Protein AF-0000000079325495 (afdb_homodimer)

Radius of gyration: 22.38 Å; Cα contacts (8 Å, |Δi|>4): 284; chains: 2; bounding box: 52×70×38 Å

InterPro domains:
  IPR000835 MarR-type HTH domain [PF12802] (30-91)
  IPR000835 MarR-type HTH domain [PR00598] (52-68)
  IPR000835 MarR-type HTH domain [PR00598] (69-84)
  IPR000835 MarR-type HTH domain [PR00598] (88-104)
  IPR000835 MarR-type HTH domain [PR00598] (118-138)
  IPR000835 MarR-type HTH domain [PS50995] (5-140)
  IPR000835 MarR-type HTH domain [SM00347] (25-128)
  IPR036388 Winged helix-like DNA-binding domain superfamily [G3DSA:1.10.10.10] (2-140)
  IPR036390 Winged helix DNA-binding domain superfamily [SSF46785] (8-139)

Solvent-accessible surface area (backbone atoms only — not comparable to full-atom values): 16060 Å² total; per-residue (Å²): 129,87,78,70,76,82,50,64,62,57,52,41,39,52,36,32,49,52,52,49,49,53,50,42,59,61,38,44,77,72,76,42,52,64,67,53,49,50,48,43,47,49,46,65,71,40,50,81,77,40,88,40,40,71,68,56,48,32,65,74,67,68,40,57,65,76,56,48,51,54,52,48,52,52,34,37,74,71,45,30,33,47,75,39,78,38,91,93,38,80,87,44,44,35,52,44,70,31,74,59,22,47,53,51,37,50,53,48,50,51,51,51,51,51,52,33,47,56,57,52,70,75,42,54,74,68,54,46,52,51,48,52,52,53,50,51,52,53,39,54,60,67,76,104,129,89,77,68,76,80,48,64,63,56,53,41,39,52,36,32,50,52,52,50,50,52,49,43,59,61,38,44,76,73,76,43,53,65,68,54,48,50,50,42,47,49,46,64,70,40,48,83,77,40,88,38,42,71,67,57,47,32,66,76,66,68,38,56,63,74,55,48,53,54,51,48,51,52,35,36,75,72,45,30,34,46,75,38,79,39,90,91,38,80,87,43,44,36,52,43,70,32,76,60,23,47,52,51,36,49,53,48,51,49,52,52,49,51,50,33,48,55,59,52,70,74,42,54,74,67,54,46,53,52,49,53,52,53,51,51,51,51,38,54,61,68,76,103

Structure (mmCIF, N/CA/C/O backbone):
data_AF-0000000079325495-model_v1
#
loop_
_entity.id
_entity.type
_entity.pdbx_description
1 polymer 'MarR family transcriptional regulator'
#
loop_
_atom_site.group_PDB
_atom_site.id
_atom_site.type_symbol
_atom_site.label_atom_id
_atom_site.label_alt_id
_atom_site.label_comp_id
_atom_site.label_asym_id
_atom_site.label_entity_id
_atom_site.label_seq_id
_atom_site.pdbx_PDB_ins_code
_atom_site.Cartn_x
_atom_site.Cartn_y
_atom_site.Cartn_z
_atom_site.occupancy
_atom_site.B_iso_or_equiv
_atom_site.auth_seq_id
_atom_site.auth_comp_id
_atom_site.auth_asym_id
_atom_site.auth_atom_id
_atom_site.pdbx_PDB_model_num
ATOM 1 N N . MET A 1 1 ? 19.188 27.703 0.538 1 26.47 1 MET A N 1
ATOM 2 C CA . MET A 1 1 ? 19.172 26.25 0.357 1 26.47 1 MET A CA 1
ATOM 3 C C . MET A 1 1 ? 17.766 25.688 0.512 1 26.47 1 MET A C 1
ATOM 5 O O . MET A 1 1 ? 17.141 25.859 1.554 1 26.47 1 MET A O 1
ATOM 9 N N . ASN A 1 2 ? 16.672 25.828 -0.199 1 36.22 2 ASN A N 1
ATOM 10 C CA . ASN A 1 2 ? 15.234 25.609 -0.259 1 36.22 2 ASN A CA 1
ATOM 11 C C . ASN A 1 2 ? 14.844 24.297 0.413 1 36.22 2 ASN A C 1
ATOM 13 O O . ASN A 1 2 ? 15.211 23.219 -0.063 1 36.22 2 ASN A O 1
ATOM 17 N N . ASP A 1 3 ? 15.031 24.031 1.7 1 42.34 3 ASP A N 1
ATOM 18 C CA . ASP A 1 3 ? 15.242 23.078 2.781 1 42.34 3 ASP A CA 1
ATOM 19 C C . ASP A 1 3 ? 14.32 21.875 2.637 1 42.34 3 ASP A C 1
ATOM 21 O O . ASP A 1 3 ? 13.234 21.828 3.229 1 42.34 3 ASP A O 1
ATOM 25 N N . LYS A 1 4 ? 14.047 21.438 1.432 1 54.56 4 LYS A N 1
ATOM 26 C CA . LYS A 1 4 ? 13.094 20.406 1.049 1 54.56 4 LYS A CA 1
ATOM 27 C C . LYS A 1 4 ? 13.289 19.141 1.885 1 54.56 4 LYS A C 1
ATOM 29 O O . LYS A 1 4 ? 14.359 18.531 1.85 1 54.56 4 LYS A O 1
ATOM 34 N N . GLU A 1 5 ? 12.703 19.094 3.086 1 76.5 5 GLU A N 1
ATOM 35 C CA . GLU A 1 5 ? 12.703 18 4.062 1 76.5 5 GLU A CA 1
ATOM 36 C C . GLU A 1 5 ? 12.609 16.641 3.373 1 76.5 5 GLU A C 1
ATOM 38 O O . GLU A 1 5 ? 11.766 16.438 2.494 1 76.5 5 GLU A O 1
ATOM 43 N N . ILE A 1 6 ? 13.852 16.031 3.383 1 78.19 6 ILE A N 1
ATOM 44 C CA . ILE A 1 6 ? 13.914 14.695 2.811 1 78.19 6 ILE A CA 1
ATOM 45 C C . ILE A 1 6 ? 12.977 13.766 3.582 1 78.19 6 ILE A C 1
ATOM 47 O O . ILE A 1 6 ? 13.055 13.672 4.809 1 78.19 6 ILE A O 1
ATOM 51 N N . HIS A 1 7 ? 12.023 13.211 2.812 1 92.75 7 HIS A N 1
ATOM 52 C CA . HIS A 1 7 ? 11.133 12.211 3.387 1 92.75 7 HIS A CA 1
ATOM 53 C C . HIS A 1 7 ? 11.32 10.859 2.717 1 92.75 7 HIS A C 1
ATOM 55 O O . HIS A 1 7 ? 10.672 10.562 1.709 1 92.75 7 HIS A O 1
ATOM 61 N N . ILE A 1 8 ? 12.234 10.008 3.361 1 94.19 8 ILE A N 1
ATOM 62 C CA . ILE A 1 8 ? 12.578 8.695 2.824 1 94.19 8 ILE A CA 1
ATOM 63 C C . ILE A 1 8 ? 11.336 7.809 2.803 1 94.19 8 ILE A C 1
ATOM 65 O O . ILE A 1 8 ? 11.055 7.148 1.799 1 94.19 8 ILE A O 1
ATOM 69 N N . GLY A 1 9 ? 10.648 7.844 3.93 1 95.44 9 GLY A N 1
ATOM 70 C CA . GLY A 1 9 ? 9.438 7.039 4.035 1 95.44 9 GLY A CA 1
ATOM 71 C C . GLY A 1 9 ? 8.398 7.379 2.982 1 95.44 9 GLY A C 1
ATOM 72 O O . GLY A 1 9 ? 7.809 6.484 2.375 1 95.44 9 GLY A O 1
ATOM 73 N N . LYS A 1 10 ? 8.289 8.617 2.736 1 93.25 10 LYS A N 1
ATOM 74 C CA . LYS A 1 10 ? 7.348 9.078 1.723 1 93.25 10 LYS A CA 1
ATOM 75 C C . LYS A 1 10 ? 7.754 8.602 0.332 1 93.25 10 LYS A C 1
ATOM 77 O O . LYS A 1 10 ? 6.918 8.125 -0.438 1 93.25 10 LYS A O 1
ATOM 82 N N . LYS A 1 11 ? 8.992 8.703 -0.005 1 95 11 LYS A N 1
ATOM 83 C CA . LYS A 1 11 ? 9.484 8.305 -1.318 1 95 11 LYS A CA 1
ATOM 84 C C . LYS A 1 11 ? 9.328 6.797 -1.524 1 95 11 LYS A C 1
ATOM 86 O O . LYS A 1 11 ? 8.984 6.348 -2.619 1 95 11 LYS A O 1
ATOM 91 N N . ILE A 1 12 ? 9.539 6.059 -0.484 1 96.56 12 ILE A N 1
ATOM 92 C CA . ILE A 1 12 ? 9.383 4.609 -0.533 1 96.56 12 ILE A CA 1
ATOM 93 C C . ILE A 1 12 ? 7.918 4.25 -0.763 1 96.56 12 ILE A C 1
ATOM 95 O O . ILE A 1 12 ? 7.605 3.393 -1.591 1 96.56 12 ILE A O 1
ATOM 99 N N . ILE A 1 13 ? 7.062 4.91 -0.088 1 94.12 13 ILE A N 1
ATOM 100 C CA . ILE A 1 13 ? 5.629 4.676 -0.211 1 94.12 13 ILE A CA 1
ATOM 101 C C . ILE A 1 13 ? 5.172 5 -1.632 1 94.12 13 ILE A C 1
ATOM 103 O O . ILE A 1 13 ? 4.422 4.234 -2.24 1 94.12 13 ILE A O 1
ATOM 107 N N . ILE A 1 14 ? 5.641 6.078 -2.186 1 92.75 14 ILE A N 1
ATOM 108 C CA . ILE A 1 14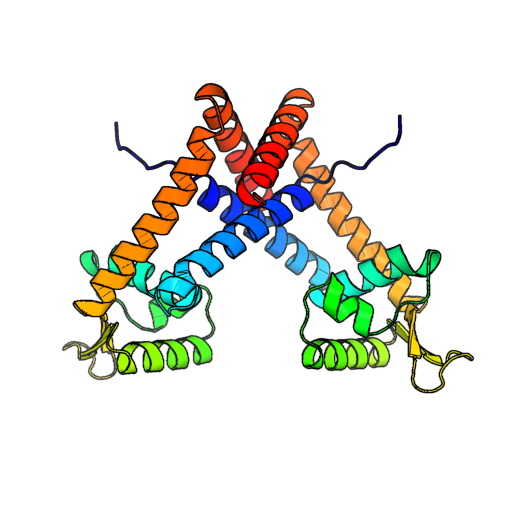 ? 5.266 6.496 -3.533 1 92.75 14 ILE A CA 1
ATOM 109 C C . ILE A 1 14 ? 5.746 5.457 -4.543 1 92.75 14 ILE A C 1
ATOM 111 O O . ILE A 1 14 ? 4.988 5.039 -5.422 1 92.75 14 ILE A O 1
ATOM 115 N N . LEU A 1 15 ? 6.988 5.023 -4.402 1 96.19 15 LEU A N 1
ATOM 116 C CA . LEU A 1 15 ? 7.531 4.016 -5.305 1 96.19 15 LEU A CA 1
ATOM 117 C C . LEU A 1 15 ? 6.746 2.711 -5.199 1 96.19 15 LEU A C 1
ATOM 119 O O . LEU A 1 15 ? 6.422 2.092 -6.211 1 96.19 15 LEU A O 1
ATOM 123 N N . SER A 1 16 ? 6.453 2.307 -4 1 95.88 16 SER A N 1
ATOM 124 C CA . SER A 1 16 ? 5.672 1.096 -3.781 1 95.88 16 SER A CA 1
ATOM 125 C C . SER A 1 16 ? 4.305 1.188 -4.457 1 95.88 16 SER A C 1
ATOM 127 O O . SER A 1 16 ? 3.852 0.228 -5.082 1 95.88 16 SER A O 1
ATOM 129 N N . LYS A 1 17 ? 3.686 2.311 -4.391 1 92.75 17 LYS A N 1
ATOM 130 C CA . LYS A 1 17 ? 2.393 2.531 -5.035 1 92.75 17 LYS A CA 1
ATOM 131 C C . LYS A 1 17 ? 2.508 2.424 -6.551 1 92.75 17 LYS A C 1
ATOM 133 O O . LYS A 1 17 ? 1.633 1.852 -7.207 1 92.75 17 LYS A O 1
ATOM 138 N N . ARG A 1 18 ? 3.523 3.002 -7.07 1 94.19 18 ARG A N 1
ATOM 139 C CA . ARG A 1 18 ? 3.74 2.934 -8.508 1 94.19 18 ARG A CA 1
ATOM 140 C C . ARG A 1 18 ? 3.943 1.493 -8.969 1 94.19 18 ARG A C 1
ATOM 142 O O . ARG A 1 18 ? 3.426 1.087 -10.008 1 94.19 18 ARG A O 1
ATOM 149 N N . ILE A 1 19 ? 4.672 0.761 -8.211 1 94.88 19 ILE A N 1
ATOM 150 C CA . ILE A 1 19 ? 4.895 -0.65 -8.508 1 94.88 19 ILE A CA 1
ATOM 151 C C . ILE A 1 19 ? 3.561 -1.396 -8.492 1 94.88 19 ILE A C 1
ATOM 153 O O . ILE A 1 19 ? 3.242 -2.129 -9.43 1 94.88 19 ILE A O 1
ATOM 157 N N . HIS A 1 20 ? 2.764 -1.184 -7.512 1 91.88 20 HIS A N 1
ATOM 158 C CA . HIS A 1 20 ? 1.464 -1.833 -7.387 1 91.88 20 HIS A CA 1
ATOM 159 C C . HIS A 1 20 ? 0.559 -1.48 -8.562 1 91.88 20 HIS A C 1
ATOM 161 O O . HIS A 1 20 ? -0.101 -2.355 -9.133 1 91.88 20 HIS A O 1
ATOM 167 N N . ARG A 1 21 ? 0.539 -0.247 -8.867 1 90.81 21 ARG A N 1
ATOM 168 C CA . ARG A 1 21 ? -0.313 0.209 -9.961 1 90.81 21 ARG A CA 1
ATOM 169 C C . ARG A 1 21 ? 0.082 -0.455 -11.273 1 90.81 21 ARG A C 1
ATOM 171 O O . ARG A 1 21 ? -0.781 -0.864 -12.055 1 90.81 21 ARG A O 1
ATOM 178 N N . LYS A 1 22 ? 1.344 -0.491 -11.484 1 92.5 22 LYS A N 1
ATOM 179 C CA . LYS A 1 22 ? 1.832 -1.135 -12.695 1 92.5 22 LYS A CA 1
ATOM 180 C C . LYS A 1 22 ? 1.446 -2.611 -12.727 1 92.5 22 LYS A C 1
ATOM 182 O O . LYS A 1 22 ? 0.992 -3.115 -13.758 1 92.5 22 LYS A O 1
ATOM 187 N N . LEU A 1 23 ? 1.555 -3.271 -11.648 1 92.31 23 LEU A N 1
ATOM 188 C CA . LEU A 1 23 ? 1.207 -4.688 -11.57 1 92.31 23 LEU A CA 1
ATOM 189 C C . LEU A 1 23 ? -0.294 -4.887 -11.75 1 92.31 23 LEU A C 1
ATOM 191 O O . LEU A 1 23 ? -0.724 -5.816 -12.438 1 92.31 23 LEU A O 1
ATOM 195 N N . ASP A 1 24 ? -1.068 -4.047 -11.156 1 90.25 24 ASP A N 1
ATOM 196 C CA . ASP A 1 24 ? -2.52 -4.129 -11.289 1 90.25 24 ASP A CA 1
ATOM 197 C C . ASP A 1 24 ? -2.953 -3.928 -12.734 1 90.25 24 ASP A C 1
ATOM 199 O O . ASP A 1 24 ? -3.803 -4.664 -13.242 1 90.25 24 ASP A O 1
ATOM 203 N N . LYS A 1 25 ? -2.359 -2.922 -13.281 1 90 25 LYS A N 1
ATOM 204 C CA . LYS A 1 25 ? -2.668 -2.646 -14.68 1 90 25 LYS A CA 1
ATOM 205 C C . LYS A 1 25 ? -2.326 -3.844 -15.562 1 90 25 LYS A C 1
ATOM 207 O O . LYS A 1 25 ? -3.137 -4.262 -16.391 1 90 25 LYS A O 1
ATOM 212 N N . ASP A 1 26 ? -1.196 -4.414 -15.32 1 89.81 26 ASP A N 1
ATOM 213 C CA . ASP A 1 26 ? -0.736 -5.52 -16.156 1 89.81 26 ASP A CA 1
ATOM 214 C C . ASP A 1 26 ? -1.536 -6.789 -15.875 1 89.81 26 ASP A C 1
ATOM 216 O O . ASP A 1 26 ? -1.823 -7.562 -16.797 1 89.81 26 ASP A O 1
ATOM 220 N N . THR A 1 27 ? -1.906 -7.02 -14.648 1 90.75 27 THR A N 1
ATOM 221 C CA . THR A 1 27 ? -2.645 -8.219 -14.266 1 90.75 27 THR A CA 1
ATOM 222 C C . THR A 1 27 ? -4.082 -8.156 -14.773 1 90.75 27 THR A C 1
ATOM 224 O O . THR A 1 27 ? -4.68 -9.188 -15.086 1 90.75 27 THR A O 1
ATOM 227 N N . SER A 1 28 ? -4.59 -6.938 -14.883 1 90.12 28 SER A N 1
ATOM 228 C CA . SER A 1 28 ? -5.961 -6.75 -15.352 1 90.12 28 SER A CA 1
ATOM 229 C C . SER A 1 28 ? -6.156 -7.32 -16.75 1 90.12 28 SER A C 1
ATOM 231 O O . SER A 1 28 ? -7.266 -7.707 -17.125 1 90.12 28 SER A O 1
ATOM 233 N N . LYS A 1 29 ? -5.121 -7.43 -17.438 1 89.94 29 LYS A N 1
ATOM 234 C CA . LYS A 1 29 ? -5.172 -7.984 -18.781 1 89.94 29 LYS A CA 1
ATOM 235 C C . LYS A 1 29 ? -5.613 -9.445 -18.766 1 89.94 29 LYS A C 1
ATOM 237 O O . LYS A 1 29 ? -6.105 -9.961 -19.766 1 89.94 29 LYS A O 1
ATOM 242 N N . TYR A 1 30 ? -5.508 -10.062 -17.625 1 90.25 30 TYR A N 1
ATOM 243 C CA . TYR A 1 30 ? -5.848 -11.477 -17.516 1 90.25 30 TYR A CA 1
ATOM 244 C C . TYR A 1 30 ? -7.184 -11.664 -16.812 1 90.25 30 TYR A C 1
ATOM 246 O O . TYR A 1 30 ? -7.562 -12.789 -16.469 1 90.25 30 TYR A O 1
ATOM 254 N N . GLY A 1 31 ? -7.789 -10.57 -16.453 1 89.62 31 GLY A N 1
ATOM 255 C CA . GLY A 1 31 ? -9.133 -10.617 -15.891 1 89.62 31 GLY A CA 1
ATOM 256 C C . GLY A 1 31 ? -9.148 -10.906 -14.406 1 89.62 31 GLY A C 1
ATOM 257 O O . GLY A 1 31 ? -10.156 -11.398 -13.875 1 89.62 31 GLY A O 1
ATOM 258 N N . ILE A 1 32 ? -7.973 -10.797 -13.75 1 91.88 32 ILE A N 1
ATOM 259 C CA . ILE A 1 32 ? -7.973 -11.07 -12.32 1 91.88 32 ILE A CA 1
ATOM 260 C C . ILE A 1 32 ? -7.516 -9.836 -11.547 1 91.88 32 ILE A C 1
ATOM 262 O O . ILE A 1 32 ? -6.797 -8.992 -12.086 1 91.88 32 ILE A O 1
ATOM 266 N N . THR A 1 33 ? -7.953 -9.742 -10.336 1 88.62 33 THR A N 1
ATOM 267 C CA . THR A 1 33 ? -7.555 -8.656 -9.445 1 88.62 33 THR A CA 1
ATOM 268 C C . THR A 1 33 ? -6.238 -8.977 -8.75 1 88.62 33 THR A C 1
ATOM 270 O O . THR A 1 33 ? -5.762 -10.117 -8.805 1 88.62 33 THR A O 1
ATOM 273 N N . GLY A 1 34 ? -5.75 -7.98 -8.094 1 88.56 34 GLY A N 1
ATOM 274 C CA . GLY A 1 34 ? -4.531 -8.18 -7.324 1 88.56 34 GLY A CA 1
ATOM 275 C C . GLY A 1 34 ? -4.672 -9.242 -6.25 1 88.56 34 GLY A C 1
ATOM 276 O O . GLY A 1 34 ? -3.773 -10.062 -6.066 1 88.56 34 GLY A O 1
ATOM 277 N N . VAL A 1 35 ? -5.797 -9.195 -5.621 1 88.94 35 VAL A N 1
ATOM 278 C CA . VAL A 1 35 ? -6.039 -10.148 -4.547 1 88.94 35 VAL A CA 1
ATOM 279 C C . VAL A 1 35 ? -6.105 -11.562 -5.117 1 88.94 35 VAL A C 1
ATOM 281 O O . VAL A 1 35 ? -5.539 -12.5 -4.547 1 88.94 35 VAL A O 1
ATOM 284 N N . GLN A 1 36 ? -6.734 -11.68 -6.195 1 93.44 36 GLN A N 1
ATOM 285 C CA . GLN A 1 36 ? -6.816 -12.984 -6.844 1 93.44 36 GLN A CA 1
ATOM 286 C C . GLN A 1 36 ? -5.438 -13.477 -7.266 1 93.44 36 GLN A C 1
ATOM 288 O O . GLN A 1 36 ? -5.125 -14.664 -7.129 1 93.44 36 GLN A O 1
ATOM 293 N N . GLY A 1 37 ? -4.688 -12.562 -7.785 1 93 37 GLY A N 1
ATOM 294 C CA . GLY A 1 37 ? -3.322 -12.906 -8.141 1 93 37 GLY A CA 1
ATOM 295 C C . GLY A 1 37 ? -2.508 -13.406 -6.957 1 93 37 GLY A C 1
ATOM 296 O O . GLY A 1 37 ? -1.778 -14.391 -7.07 1 93 37 GLY A O 1
ATOM 297 N N . ARG A 1 38 ? -2.623 -12.781 -5.91 1 90.81 38 ARG A N 1
ATOM 298 C CA . ARG A 1 38 ? -1.92 -13.18 -4.695 1 90.81 38 ARG A CA 1
ATOM 299 C C . ARG A 1 38 ? -2.369 -14.555 -4.23 1 90.81 38 ARG A C 1
ATOM 301 O O . ARG A 1 38 ? -1.55 -15.367 -3.789 1 90.81 38 ARG A O 1
ATOM 308 N N . ILE A 1 39 ? -3.613 -14.742 -4.301 1 94.19 39 ILE A N 1
ATOM 309 C CA . ILE A 1 39 ? -4.168 -16.031 -3.896 1 94.19 39 ILE A CA 1
ATOM 310 C C . ILE A 1 39 ? -3.604 -17.141 -4.781 1 94.19 39 ILE A C 1
ATOM 312 O O . ILE A 1 39 ? -3.145 -18.172 -4.281 1 94.19 39 ILE A O 1
ATOM 316 N N . LEU A 1 40 ? -3.621 -16.922 -6.055 1 95.94 40 LEU A N 1
ATOM 317 C CA . LEU A 1 40 ? -3.084 -17.906 -6.988 1 95.94 40 LEU A CA 1
ATOM 318 C C . LEU A 1 40 ? -1.62 -18.203 -6.684 1 95.94 40 LEU A C 1
ATOM 320 O O . LEU A 1 40 ? -1.208 -19.359 -6.676 1 95.94 40 LEU A O 1
ATOM 324 N N . GLY A 1 41 ? -0.924 -17.156 -6.449 1 94.69 41 GLY A N 1
ATOM 325 C CA . GLY A 1 41 ? 0.479 -17.328 -6.102 1 94.69 41 GLY A CA 1
ATOM 326 C C . GLY A 1 41 ? 0.691 -18.094 -4.816 1 94.69 41 GLY A C 1
ATOM 327 O O . GLY A 1 41 ? 1.569 -18.953 -4.742 1 94.69 41 GLY A O 1
ATOM 328 N N . PHE A 1 42 ? -0.058 -17.75 -3.865 1 94.5 42 PHE A N 1
ATOM 329 C CA . PHE A 1 42 ? 0.034 -18.406 -2.566 1 94.5 42 PHE A CA 1
ATOM 330 C C . PHE A 1 42 ? -0.229 -19.906 -2.693 1 94.5 42 PHE A C 1
ATOM 332 O O . PHE A 1 42 ? 0.525 -20.719 -2.16 1 94.5 42 PHE A O 1
ATOM 339 N N . ILE A 1 43 ? -1.299 -20.25 -3.375 1 96.31 43 ILE A N 1
ATOM 340 C CA . ILE A 1 43 ? -1.656 -21.656 -3.553 1 96.31 43 ILE A CA 1
ATOM 341 C C . ILE A 1 43 ? -0.534 -22.375 -4.289 1 96.31 43 ILE A C 1
ATOM 343 O O . ILE A 1 43 ? -0.086 -23.438 -3.854 1 96.31 43 ILE A O 1
ATOM 347 N N . LYS A 1 44 ? -0.101 -21.797 -5.355 1 95.44 44 LYS A N 1
ATOM 348 C CA . LYS A 1 44 ? 0.935 -22.422 -6.172 1 95.44 44 LYS A CA 1
ATOM 349 C C . LYS A 1 44 ? 2.197 -22.672 -5.355 1 95.44 44 LYS A C 1
ATOM 351 O O . LYS A 1 44 ? 2.779 -23.766 -5.426 1 95.44 44 LYS A O 1
ATOM 356 N N . HIS A 1 45 ? 2.576 -21.766 -4.586 1 92.06 45 HIS A N 1
ATOM 357 C CA . HIS A 1 45 ? 3.832 -21.844 -3.846 1 92.06 45 HIS A CA 1
ATOM 358 C C . HIS A 1 45 ? 3.74 -22.844 -2.705 1 92.06 45 HIS A C 1
ATOM 360 O O . HIS A 1 45 ? 4.723 -23.516 -2.379 1 92.06 45 HIS A O 1
ATOM 366 N N . ASN A 1 46 ? 2.574 -22.969 -2.135 1 92.94 46 ASN A N 1
ATOM 367 C CA . ASN A 1 46 ? 2.471 -23.75 -0.904 1 92.94 46 ASN A CA 1
ATOM 368 C C . ASN A 1 46 ? 1.85 -25.125 -1.158 1 92.94 46 ASN A C 1
ATOM 370 O O . ASN A 1 46 ? 2.002 -26.031 -0.346 1 92.94 46 ASN A O 1
ATOM 374 N N . SER A 1 47 ? 1.174 -25.297 -2.209 1 91 47 SER A N 1
ATOM 375 C CA . SER A 1 47 ? 0.419 -26.516 -2.461 1 91 47 SER A CA 1
ATOM 376 C C . SER A 1 47 ? 1.349 -27.719 -2.623 1 91 47 SER A C 1
ATOM 378 O O . SER A 1 47 ? 0.922 -28.859 -2.473 1 91 47 SER A O 1
ATOM 380 N N . GLU A 1 48 ? 2.529 -27.438 -3.016 1 89.19 48 GLU A N 1
ATOM 381 C CA . GLU A 1 48 ? 3.486 -28.516 -3.156 1 89.19 48 GLU A CA 1
ATOM 382 C C . GLU A 1 48 ? 3.938 -29.047 -1.794 1 89.19 48 GLU A C 1
ATOM 384 O O . GLU A 1 48 ? 4.367 -30.188 -1.673 1 89.19 48 GLU A O 1
ATOM 389 N N . LYS A 1 49 ? 3.754 -28.25 -0.82 1 92.25 49 LYS A N 1
ATOM 390 C CA . LYS A 1 49 ? 4.289 -28.578 0.496 1 92.25 49 LYS A CA 1
ATOM 391 C C . LYS A 1 49 ? 3.186 -29.062 1.431 1 92.25 49 LYS A C 1
ATOM 393 O O . LYS A 1 49 ? 3.447 -29.828 2.365 1 92.25 49 LYS A O 1
ATOM 398 N N . ARG A 1 50 ? 2.07 -28.609 1.204 1 93 50 ARG A N 1
ATOM 399 C CA . ARG A 1 50 ? 0.967 -28.969 2.094 1 93 50 ARG A CA 1
ATOM 400 C C . ARG A 1 50 ? -0.378 -28.656 1.443 1 93 50 ARG A C 1
ATOM 402 O O . ARG A 1 50 ? -0.438 -27.953 0.435 1 93 50 ARG A O 1
ATOM 409 N N . ASP A 1 51 ? -1.403 -29.203 2.119 1 94.56 51 ASP A N 1
ATOM 410 C CA . ASP A 1 51 ? -2.758 -28.844 1.709 1 94.56 51 ASP A CA 1
ATOM 411 C C . ASP A 1 51 ? -3.1 -27.422 2.137 1 94.56 51 ASP A C 1
ATOM 413 O O . ASP A 1 51 ? -2.773 -27 3.25 1 94.56 51 ASP A O 1
ATOM 417 N N . ILE A 1 52 ? -3.717 -26.641 1.248 1 95.81 52 ILE A N 1
ATOM 418 C CA . ILE A 1 52 ? -4.066 -25.25 1.514 1 95.81 52 ILE A CA 1
ATOM 419 C C . IL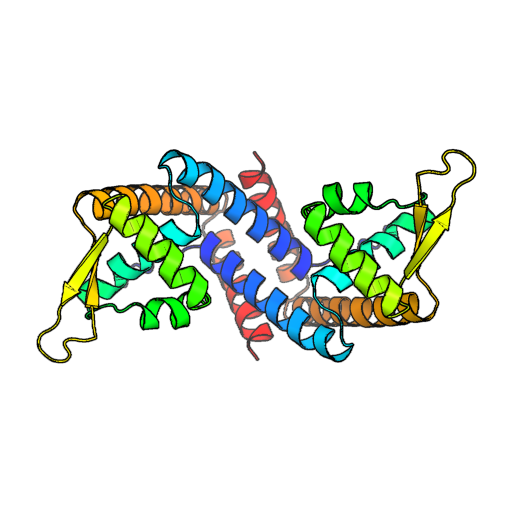E A 1 52 ? -5.566 -25.141 1.774 1 95.81 52 ILE A C 1
ATOM 421 O O . ILE A 1 52 ? -6.379 -25.656 1.005 1 95.81 52 ILE A O 1
ATOM 425 N N . PHE A 1 53 ? -5.871 -24.453 2.875 1 94.88 53 PHE A N 1
ATOM 426 C CA . PHE A 1 53 ? -7.258 -24.219 3.254 1 94.88 53 PHE A CA 1
ATOM 427 C C . PHE A 1 53 ? -7.559 -22.719 3.32 1 94.88 53 PHE A C 1
ATOM 429 O O . PHE A 1 53 ? -6.648 -21.891 3.23 1 94.88 53 PHE A O 1
ATOM 436 N N . GLN A 1 54 ? -8.844 -22.406 3.344 1 93.19 54 GLN A N 1
ATOM 437 C CA . GLN A 1 54 ? -9.266 -21.016 3.355 1 93.19 54 GLN A CA 1
ATOM 438 C C . GLN A 1 54 ? -8.609 -20.25 4.504 1 93.19 54 GLN A C 1
ATOM 440 O O . GLN A 1 54 ? -8.188 -19.094 4.336 1 93.19 54 GLN A O 1
ATOM 445 N N . LYS A 1 55 ? -8.438 -20.859 5.648 1 91.81 55 LYS A N 1
ATOM 446 C CA . LYS A 1 55 ? -7.879 -20.234 6.836 1 91.81 55 LYS A CA 1
ATOM 447 C C . LYS A 1 55 ? -6.438 -19.797 6.598 1 91.81 55 LYS A C 1
ATOM 449 O O . LYS A 1 55 ? -6 -18.766 7.117 1 91.81 55 LYS A O 1
ATOM 454 N N . ASP A 1 56 ? -5.719 -20.516 5.793 1 91.81 56 ASP A N 1
ATOM 455 C CA . ASP A 1 56 ? -4.332 -20.203 5.48 1 91.81 56 ASP A CA 1
ATOM 456 C C . ASP A 1 56 ? -4.23 -18.859 4.75 1 91.81 56 ASP A C 1
ATOM 458 O O . ASP A 1 56 ? -3.311 -18.078 4.996 1 91.81 56 ASP A O 1
ATOM 462 N N . MET A 1 57 ? -5.145 -18.562 3.875 1 90.12 57 MET A N 1
ATOM 463 C CA . MET A 1 57 ? -5.164 -17.328 3.092 1 90.12 57 MET A CA 1
ATOM 464 C C . MET A 1 57 ? -5.523 -16.125 3.967 1 90.12 57 MET A C 1
ATOM 466 O O . MET A 1 57 ? -4.945 -15.047 3.818 1 90.12 57 MET A O 1
ATOM 470 N N . GLU A 1 58 ? -6.449 -16.344 4.875 1 88.94 58 GLU A N 1
ATOM 471 C CA . GLU A 1 58 ? -6.84 -15.289 5.805 1 88.94 58 GLU A CA 1
ATOM 472 C C . GLU A 1 58 ? -5.645 -14.805 6.621 1 88.94 58 GLU A C 1
ATOM 474 O O . GLU A 1 58 ? -5.422 -13.602 6.746 1 88.94 58 GLU A O 1
ATOM 479 N N . GLU A 1 59 ? -4.84 -15.703 7.023 1 84.31 59 GLU A N 1
ATOM 480 C CA . GLU A 1 59 ? -3.715 -15.414 7.906 1 84.31 59 GLU A CA 1
ATOM 481 C C . GLU A 1 59 ? -2.533 -14.844 7.129 1 84.31 59 GLU A C 1
ATOM 483 O O . GLU A 1 59 ? -1.972 -13.812 7.512 1 84.31 59 GLU A O 1
ATOM 488 N N . GLU A 1 60 ? -2.254 -15.445 6.02 1 79.62 60 GLU A N 1
ATOM 489 C CA . GLU A 1 60 ? -1 -15.133 5.344 1 79.62 60 GLU A CA 1
ATOM 490 C C . GLU A 1 60 ? -1.152 -13.914 4.43 1 79.62 60 GLU A C 1
ATOM 492 O O . GLU A 1 60 ? -0.191 -13.18 4.203 1 79.62 60 GLU A O 1
ATOM 497 N N . LEU A 1 61 ? -2.391 -13.742 3.883 1 80.56 61 LEU A N 1
ATOM 498 C CA . LEU A 1 61 ? -2.59 -12.625 2.971 1 80.56 61 LEU A CA 1
ATOM 499 C C . LEU A 1 61 ? -3.283 -11.461 3.678 1 80.56 61 LEU A C 1
ATOM 501 O O . LEU A 1 61 ? -3.438 -10.383 3.102 1 80.56 61 LEU A O 1
ATOM 505 N N . ASP A 1 62 ? -3.488 -11.688 4.938 1 79.81 62 ASP A N 1
ATOM 506 C CA . ASP A 1 62 ? -4.113 -10.664 5.77 1 79.81 62 ASP A CA 1
ATOM 507 C C . ASP A 1 62 ? -5.398 -10.148 5.125 1 79.81 62 ASP A C 1
ATOM 509 O O . ASP A 1 62 ? -5.578 -8.938 4.973 1 79.81 62 ASP A O 1
ATOM 513 N N . ILE A 1 63 ? -6.172 -11.047 4.719 1 79.94 63 ILE A N 1
ATOM 514 C CA . ILE A 1 63 ? -7.48 -10.773 4.137 1 79.94 63 ILE A CA 1
ATOM 515 C C . ILE A 1 63 ? -8.578 -11.234 5.094 1 79.94 63 ILE A C 1
ATOM 517 O O . ILE A 1 63 ? -8.477 -12.305 5.695 1 79.94 63 ILE A O 1
ATOM 521 N N . ARG A 1 64 ? -9.609 -10.438 5.312 1 81.19 64 ARG A N 1
ATOM 522 C CA . ARG A 1 64 ? -10.727 -10.781 6.18 1 81.19 64 ARG A CA 1
ATOM 523 C C . ARG A 1 64 ? -11.453 -12.023 5.672 1 81.19 64 ARG A C 1
ATOM 525 O O . ARG A 1 64 ? -11.602 -12.211 4.465 1 81.19 64 ARG A O 1
ATOM 532 N N . ARG A 1 65 ? -11.969 -12.773 6.57 1 82.69 65 ARG A N 1
ATOM 533 C CA . ARG A 1 65 ? -12.625 -14.031 6.246 1 82.69 65 ARG A CA 1
ATOM 534 C C . ARG A 1 65 ? -13.758 -13.812 5.25 1 82.69 65 ARG A C 1
ATOM 536 O O . ARG A 1 65 ? -13.891 -14.562 4.277 1 82.69 65 ARG A O 1
ATOM 543 N N . SER A 1 66 ? -14.562 -12.906 5.586 1 83.06 66 SER A N 1
ATOM 544 C CA . SER A 1 66 ? -15.703 -12.633 4.719 1 83.06 66 SER A CA 1
ATOM 545 C C . SER A 1 66 ? -15.258 -12.297 3.303 1 83.06 66 SER A C 1
ATOM 547 O O . SER A 1 66 ? -15.891 -12.711 2.33 1 83.06 66 SER A O 1
ATOM 549 N N . SER A 1 67 ? -14.164 -11.672 3.119 1 86.56 67 SER A N 1
ATOM 550 C CA . SER A 1 67 ? -13.633 -11.289 1.815 1 86.56 67 SER A CA 1
ATOM 551 C C . SER A 1 67 ? -13.008 -12.484 1.097 1 86.56 67 SER A C 1
ATOM 553 O O . SER A 1 67 ? -13.211 -12.656 -0.108 1 86.56 67 SER A O 1
ATOM 555 N N . VAL A 1 68 ? -12.422 -13.273 1.9 1 91.88 68 VAL A N 1
ATOM 556 C CA . VAL A 1 68 ? -11.766 -14.438 1.308 1 91.88 68 VAL A CA 1
ATOM 557 C C . VAL A 1 68 ? -12.82 -15.391 0.74 1 91.88 68 VAL A C 1
ATOM 559 O O . VAL A 1 68 ? -12.656 -15.922 -0.36 1 91.88 68 VAL A O 1
ATOM 562 N N . THR A 1 69 ? -13.906 -15.562 1.472 1 93.12 69 THR A N 1
ATOM 563 C CA . THR A 1 69 ? -14.969 -16.453 1.029 1 93.12 69 THR A CA 1
ATOM 564 C C . THR A 1 69 ? -15.531 -16 -0.316 1 93.12 69 THR A C 1
ATOM 566 O O . THR A 1 69 ? -15.617 -16.797 -1.255 1 93.12 69 THR A O 1
ATOM 569 N N . SER A 1 70 ? -15.781 -14.766 -0.372 1 94.44 70 SER A N 1
ATOM 570 C CA . SER A 1 70 ? -16.359 -14.227 -1.596 1 94.44 70 SER A CA 1
ATOM 571 C C . SER A 1 70 ? -15.383 -14.312 -2.762 1 94.44 70 SER A C 1
ATOM 573 O O . SER A 1 70 ? -15.766 -14.672 -3.877 1 94.44 70 SER A O 1
ATOM 575 N N . VAL A 1 71 ? -14.203 -14.086 -2.547 1 94.38 71 VAL A N 1
ATOM 576 C CA . VAL A 1 71 ? -13.188 -14.102 -3.598 1 94.38 71 VAL A CA 1
ATOM 577 C C . VAL A 1 71 ? -12.953 -15.531 -4.066 1 94.38 71 VAL A C 1
ATOM 579 O O . VAL A 1 71 ? -12.875 -15.797 -5.27 1 94.38 71 VAL A O 1
ATOM 582 N N . LEU A 1 72 ? -12.945 -16.391 -3.137 1 95.75 72 LEU A N 1
ATOM 583 C CA . LEU A 1 72 ? -12.734 -17.781 -3.488 1 95.75 72 LEU A CA 1
ATOM 584 C C . LEU A 1 72 ? -13.914 -18.344 -4.273 1 95.75 72 LEU A C 1
ATOM 586 O O . LEU A 1 72 ? -13.734 -19.109 -5.219 1 95.75 72 LEU A O 1
ATOM 590 N N . GLN A 1 73 ? -15.102 -17.984 -3.824 1 96.25 73 GLN A N 1
ATOM 591 C CA . GLN A 1 73 ? -16.297 -18.406 -4.547 1 96.25 73 GLN A CA 1
ATOM 592 C C . GLN A 1 73 ? -16.266 -17.938 -5.992 1 96.25 73 GLN A C 1
ATOM 594 O O . GLN A 1 73 ? -16.562 -18.703 -6.914 1 96.25 73 GLN A O 1
ATOM 599 N N . LEU A 1 74 ? -15.898 -16.734 -6.16 1 96.25 74 LEU A N 1
ATOM 600 C CA . LEU A 1 74 ? -15.797 -16.156 -7.496 1 96.25 74 LEU A CA 1
ATOM 601 C C . LEU A 1 74 ? -14.727 -16.875 -8.32 1 96.25 74 LEU A C 1
ATOM 603 O O . LEU A 1 74 ? -14.945 -17.188 -9.492 1 96.25 74 LEU A O 1
ATOM 607 N N . MET A 1 75 ? -13.633 -17.188 -7.711 1 97.25 75 MET A N 1
ATOM 608 C CA . MET A 1 75 ? -12.523 -17.844 -8.398 1 97.25 75 MET A CA 1
ATOM 609 C C . MET A 1 75 ? -12.906 -19.281 -8.789 1 97.25 75 MET A C 1
ATOM 611 O O . MET A 1 75 ? -12.492 -19.766 -9.836 1 97.25 75 MET A O 1
ATOM 615 N N . GLU A 1 76 ? -13.625 -19.859 -7.938 1 97.88 76 GLU A N 1
ATOM 616 C CA . GLU A 1 76 ? -14.117 -21.203 -8.242 1 97.88 76 GLU A CA 1
ATOM 617 C C . GLU A 1 76 ? -15.125 -21.172 -9.391 1 97.88 76 GLU A C 1
ATOM 619 O O . GLU A 1 76 ? -15.062 -22 -10.305 1 97.88 76 GLU A O 1
ATOM 624 N N . LYS A 1 77 ? -16.016 -20.25 -9.32 1 97.5 77 LYS A N 1
ATOM 625 C CA . LYS A 1 77 ? -17 -20.078 -10.375 1 97.5 77 LYS A CA 1
ATOM 626 C C . LYS A 1 77 ? -16.328 -19.797 -11.719 1 97.5 77 LYS A C 1
ATOM 628 O O . LYS A 1 77 ? -16.781 -20.297 -12.758 1 97.5 77 LYS A O 1
ATOM 633 N N . ASN A 1 78 ? -15.195 -19.094 -11.695 1 96.88 78 ASN A N 1
ATOM 634 C CA . ASN A 1 78 ? -14.461 -18.719 -12.906 1 96.88 78 ASN A CA 1
ATOM 635 C C . ASN A 1 78 ? -13.539 -19.844 -13.359 1 96.88 78 ASN A C 1
ATOM 637 O O . ASN A 1 78 ? -12.891 -19.75 -14.398 1 96.88 78 ASN A O 1
ATOM 641 N N . GLY A 1 79 ? -13.453 -20.859 -12.531 1 97.56 79 GLY A N 1
ATOM 642 C CA . GLY A 1 79 ? -12.711 -22.062 -12.914 1 97.56 79 GLY A CA 1
ATOM 643 C C . GLY A 1 79 ? -11.227 -21.953 -12.617 1 97.56 79 GLY A C 1
ATOM 644 O O . GLY A 1 79 ? -10.414 -22.641 -13.234 1 97.56 79 GLY A O 1
ATOM 645 N N . TYR A 1 80 ? -10.773 -21.078 -11.719 1 97.94 80 TYR A N 1
ATOM 646 C CA . TYR A 1 80 ? -9.359 -20.906 -11.398 1 97.94 80 TYR A CA 1
ATOM 647 C C . TYR A 1 80 ? -8.914 -21.891 -10.336 1 97.94 80 TYR A C 1
ATOM 649 O O . TYR A 1 80 ? -7.746 -22.297 -10.297 1 97.94 80 TYR A O 1
ATOM 657 N N . ILE A 1 81 ? -9.898 -22.203 -9.453 1 98.19 81 ILE A N 1
ATOM 658 C CA . ILE A 1 81 ? -9.578 -23.094 -8.344 1 98.19 81 ILE A CA 1
ATOM 659 C C . ILE A 1 81 ? -10.695 -24.125 -8.18 1 98.19 81 ILE A C 1
ATOM 661 O O . ILE A 1 81 ? -11.766 -23.984 -8.773 1 98.19 81 ILE A O 1
ATOM 665 N N . GLN A 1 82 ? -10.414 -25.156 -7.43 1 98 82 GLN A N 1
ATOM 666 C CA . GLN A 1 82 ? -11.367 -26.172 -6.984 1 98 82 GLN A CA 1
ATOM 667 C C . GLN A 1 82 ? -11.219 -26.438 -5.488 1 98 82 GLN A C 1
ATOM 669 O O . GLN A 1 82 ? -10.109 -26.391 -4.953 1 98 82 GLN A O 1
ATOM 674 N N . ARG A 1 83 ? -12.32 -26.641 -4.898 1 96.25 83 ARG A N 1
ATOM 675 C CA . ARG A 1 83 ? -12.336 -27.078 -3.504 1 96.25 83 ARG A CA 1
ATOM 676 C C . ARG A 1 83 ? -12.672 -28.562 -3.396 1 96.25 83 ARG A C 1
ATOM 678 O O . ARG A 1 83 ? -13.695 -29 -3.91 1 96.25 83 ARG A O 1
ATOM 685 N N . ILE A 1 84 ? -11.797 -29.219 -2.709 1 95.56 84 ILE A N 1
ATOM 686 C CA . ILE A 1 84 ? -11.984 -30.656 -2.652 1 95.56 84 ILE A CA 1
ATOM 687 C C . ILE A 1 84 ? -12.023 -31.125 -1.197 1 95.56 84 ILE A C 1
ATOM 689 O O . ILE A 1 84 ? -11.289 -30.609 -0.355 1 95.56 84 ILE A O 1
ATOM 693 N N . SER A 1 85 ? -12.812 -32.094 -0.926 1 93.88 85 SER A N 1
ATOM 694 C CA . SER A 1 85 ? -12.922 -32.656 0.415 1 93.88 85 SER A CA 1
ATOM 695 C C . SER A 1 85 ? -11.656 -33.438 0.792 1 93.88 85 SER A C 1
ATOM 697 O O . SER A 1 85 ? -10.992 -34.031 -0.073 1 93.88 85 SER A O 1
ATOM 699 N N . VAL A 1 86 ? -11.344 -33.312 2.115 1 91.25 86 VAL A N 1
ATOM 700 C CA . VAL A 1 86 ? -10.227 -34.094 2.617 1 91.25 86 VAL A CA 1
ATOM 701 C C . VAL A 1 86 ? -10.742 -35.188 3.561 1 91.25 86 VAL A C 1
ATOM 703 O O . VAL A 1 86 ? -11.781 -35 4.207 1 91.25 86 VAL A O 1
ATOM 706 N N . SER A 1 87 ? -10.133 -36.281 3.584 1 88.44 87 SER A N 1
ATOM 707 C CA . SER A 1 87 ? -10.57 -37.469 4.312 1 88.44 87 SER A CA 1
ATOM 708 C C . SER A 1 87 ? -10.609 -37.188 5.816 1 88.44 87 SER A C 1
ATOM 710 O O . SER A 1 87 ? -11.477 -37.719 6.52 1 88.44 87 SER A O 1
ATOM 712 N N . LYS A 1 88 ? -9.719 -36.438 6.305 1 87.38 88 LYS A N 1
ATOM 713 C CA . LYS A 1 88 ? -9.523 -36.281 7.742 1 87.38 88 LYS A CA 1
ATOM 714 C C . LYS A 1 88 ? -10.633 -35.438 8.359 1 87.38 88 LYS A C 1
ATOM 716 O O . LYS A 1 88 ? -10.945 -35.594 9.547 1 87.38 88 LYS A O 1
ATOM 721 N N . ASP A 1 89 ? -11.203 -34.594 7.613 1 86.88 89 ASP A N 1
ATOM 722 C CA . ASP A 1 89 ? -12.219 -33.656 8.094 1 86.88 89 ASP A CA 1
ATOM 723 C C . ASP A 1 89 ? -13.156 -33.219 6.965 1 86.88 89 ASP A C 1
ATOM 725 O O . ASP A 1 89 ? -12.773 -32.469 6.086 1 86.88 89 ASP A O 1
ATOM 729 N N . ALA A 1 90 ? -14.398 -33.719 7.012 1 85 90 ALA A N 1
ATOM 730 C CA . ALA A 1 90 ? -15.367 -33.469 5.945 1 85 90 ALA A CA 1
ATOM 731 C C . ALA A 1 90 ? -15.703 -31.984 5.848 1 85 90 ALA A C 1
ATOM 733 O O . ALA A 1 90 ? -16.188 -31.516 4.809 1 85 90 ALA A O 1
ATOM 734 N N . ARG A 1 91 ? -15.422 -31.266 6.852 1 86.38 91 ARG A N 1
ATOM 735 C CA . ARG A 1 91 ? -15.766 -29.844 6.855 1 86.38 91 ARG A CA 1
ATOM 736 C C . ARG A 1 91 ? -14.672 -29.016 6.176 1 86.38 91 ARG A C 1
ATOM 738 O O . ARG A 1 91 ? -14.914 -27.875 5.766 1 86.38 91 ARG A O 1
ATOM 745 N N . LEU A 1 92 ? -13.539 -29.656 6.062 1 90.31 92 LEU A N 1
ATOM 746 C CA . LEU A 1 92 ? -12.406 -28.953 5.473 1 90.31 92 LEU A CA 1
ATOM 747 C C . LEU A 1 92 ? -12.32 -29.219 3.973 1 90.31 92 LEU A C 1
ATOM 749 O O . LEU A 1 92 ? -12.508 -30.359 3.529 1 90.31 92 LEU A O 1
ATOM 753 N N . LYS A 1 93 ? -12.172 -28.203 3.244 1 94.5 93 LYS A N 1
ATOM 754 C CA . LYS A 1 93 ? -11.977 -28.297 1.802 1 94.5 93 LYS A CA 1
ATOM 755 C C . LYS A 1 93 ? -10.602 -27.75 1.4 1 94.5 93 LYS A C 1
ATOM 757 O O . LYS A 1 93 ? -10.281 -26.594 1.672 1 94.5 93 LYS A O 1
ATOM 762 N N . LYS A 1 94 ? -9.844 -28.672 0.825 1 96.44 94 LYS A N 1
ATOM 763 C CA . LYS A 1 94 ? -8.555 -28.172 0.328 1 96.44 94 LYS A CA 1
ATOM 764 C C . LYS A 1 94 ? -8.727 -27.438 -0.995 1 96.44 94 LYS A C 1
ATOM 766 O O . LYS A 1 94 ? -9.57 -27.812 -1.817 1 96.44 94 LYS A O 1
ATOM 771 N N . ILE A 1 95 ? -7.914 -26.453 -1.186 1 97.5 95 ILE A N 1
ATOM 772 C CA . ILE A 1 95 ? -8.008 -25.609 -2.375 1 97.5 95 ILE A CA 1
ATOM 773 C C . ILE A 1 95 ? -6.852 -25.938 -3.324 1 97.5 95 ILE A C 1
ATOM 775 O O . ILE A 1 95 ? -5.688 -25.938 -2.916 1 97.5 95 ILE A O 1
ATOM 779 N N . ILE A 1 96 ? -7.219 -26.203 -4.594 1 97.25 96 ILE A N 1
ATOM 780 C CA . ILE A 1 96 ? -6.191 -26.516 -5.578 1 97.25 96 ILE A CA 1
ATOM 781 C C . ILE A 1 96 ? -6.395 -25.656 -6.824 1 97.25 96 ILE A C 1
ATOM 783 O O . ILE A 1 96 ? -7.504 -25.172 -7.082 1 97.25 96 ILE A O 1
ATOM 787 N N . LEU A 1 97 ? -5.316 -25.469 -7.516 1 98 97 LEU A N 1
ATOM 788 C CA . LEU A 1 97 ? -5.406 -24.766 -8.797 1 98 97 LEU A CA 1
ATOM 789 C C . LEU A 1 97 ? -5.906 -25.703 -9.891 1 98 97 LEU A C 1
ATOM 791 O O . LEU A 1 97 ? -5.5 -26.859 -9.953 1 98 97 LEU A O 1
ATOM 795 N N . THR A 1 98 ? -6.809 -25.188 -10.734 1 98 98 THR A N 1
ATOM 796 C CA . THR A 1 98 ? -7.129 -25.875 -11.977 1 98 98 THR A CA 1
ATOM 797 C C . THR A 1 98 ? -6.059 -25.609 -13.031 1 98 98 THR A C 1
ATOM 799 O O . THR A 1 98 ? -5.102 -24.875 -12.781 1 98 98 THR A O 1
ATOM 802 N N . GLU A 1 99 ? -6.219 -26.266 -14.188 1 97.94 99 GLU A N 1
ATOM 803 C CA . GLU A 1 99 ? -5.328 -25.984 -15.305 1 97.94 99 GLU A CA 1
ATOM 804 C C . GLU A 1 99 ? -5.414 -24.516 -15.719 1 97.94 99 GLU A C 1
ATOM 806 O O . GLU A 1 99 ? -4.391 -23.859 -15.945 1 97.94 99 GLU A O 1
ATOM 811 N N . LYS A 1 100 ? -6.617 -24.031 -15.695 1 97.38 100 LYS A N 1
ATOM 812 C CA . LYS A 1 100 ? -6.844 -22.625 -16.031 1 97.38 100 LYS A CA 1
ATOM 813 C C . LYS A 1 100 ? -6.207 -21.703 -14.992 1 97.38 100 LYS A C 1
ATOM 815 O O . LYS A 1 100 ? -5.555 -20.719 -15.344 1 97.38 100 LYS A O 1
ATOM 820 N N . GLY A 1 101 ? -6.391 -22.031 -13.695 1 97.31 101 GLY A N 1
ATOM 821 C CA . GLY A 1 101 ? -5.785 -21.266 -12.625 1 97.31 101 GLY A CA 1
ATOM 822 C C . GLY A 1 101 ? -4.27 -21.266 -12.664 1 97.31 101 GLY A C 1
ATOM 823 O O . GLY A 1 101 ? -3.631 -20.25 -12.406 1 97.31 101 GLY A O 1
ATOM 824 N N . THR A 1 102 ? -3.756 -22.391 -13.047 1 97.19 102 THR A N 1
ATOM 825 C CA . THR A 1 102 ? -2.309 -22.531 -13.148 1 97.19 102 THR A CA 1
ATOM 826 C C . THR A 1 102 ? -1.756 -21.672 -14.281 1 97.19 102 THR A C 1
ATOM 828 O O . THR A 1 102 ? -0.706 -21.047 -14.133 1 97.19 102 THR A O 1
ATOM 831 N N . GLU A 1 103 ? -2.428 -21.641 -15.367 1 97.12 103 GLU A N 1
ATOM 832 C CA . GLU A 1 103 ? -2.01 -20.828 -16.5 1 97.12 103 GLU A CA 1
ATOM 833 C C . GLU A 1 103 ? -2.023 -19.344 -16.141 1 97.12 103 GLU A C 1
ATOM 835 O O . GLU A 1 103 ? -1.073 -18.625 -16.438 1 97.12 103 GLU A O 1
ATOM 840 N N . ILE A 1 104 ? -3.047 -18.922 -15.469 1 96.25 104 ILE A N 1
ATOM 841 C CA . ILE A 1 104 ? -3.154 -17.531 -15.062 1 96.25 104 ILE A CA 1
ATOM 842 C C . ILE A 1 104 ? -2.041 -17.188 -14.078 1 96.25 104 ILE A C 1
ATOM 844 O O . ILE A 1 104 ? -1.403 -16.141 -14.18 1 96.25 104 ILE A O 1
ATOM 848 N N . GLN A 1 105 ? -1.876 -18.078 -13.18 1 96.12 105 GLN A N 1
ATOM 849 C CA . GLN A 1 105 ? -0.815 -17.875 -12.195 1 96.12 105 GLN A CA 1
ATOM 850 C C . GLN A 1 105 ? 0.542 -17.719 -12.883 1 96.12 105 GLN A C 1
ATOM 852 O O . GLN A 1 105 ? 1.345 -16.875 -12.492 1 96.12 105 GLN A O 1
ATOM 857 N N . ARG A 1 106 ? 0.811 -18.531 -13.859 1 96.19 106 ARG A N 1
ATOM 858 C CA . ARG A 1 106 ? 2.068 -18.453 -14.594 1 96.19 106 ARG A CA 1
ATOM 859 C C . ARG A 1 106 ? 2.213 -17.109 -15.305 1 96.19 106 ARG A C 1
ATOM 861 O O . ARG A 1 106 ? 3.285 -16.5 -15.281 1 96.19 106 ARG A O 1
ATOM 868 N N . ASN A 1 107 ? 1.186 -16.672 -15.898 1 95.69 107 ASN A N 1
ATOM 869 C CA . ASN A 1 107 ? 1.196 -15.383 -16.578 1 95.69 107 ASN A CA 1
ATOM 870 C C . ASN A 1 107 ? 1.455 -14.242 -15.602 1 95.69 107 ASN A C 1
ATOM 872 O O . ASN A 1 107 ? 2.254 -13.344 -15.883 1 95.69 107 ASN A O 1
ATOM 876 N N . VAL A 1 108 ? 0.812 -14.297 -14.492 1 94.25 108 VAL A N 1
ATOM 877 C CA . VAL A 1 108 ? 0.98 -13.258 -13.477 1 94.25 108 VAL A CA 1
ATOM 878 C C . VAL A 1 108 ? 2.408 -13.289 -12.945 1 94.25 108 VAL A C 1
ATOM 880 O O . VAL A 1 108 ? 3.039 -12.242 -12.773 1 94.25 108 VAL A O 1
ATOM 883 N N . LYS A 1 109 ? 2.869 -14.461 -12.711 1 94.19 109 LYS A N 1
ATOM 884 C CA . LYS A 1 109 ? 4.246 -14.617 -12.242 1 94.19 109 LYS A CA 1
ATOM 885 C C . LYS A 1 109 ? 5.234 -14.008 -13.234 1 94.19 109 LYS A C 1
ATOM 887 O O . LYS A 1 109 ? 6.168 -13.312 -12.836 1 94.19 109 LYS A O 1
ATOM 892 N N . ASN A 1 110 ? 5.023 -14.258 -14.453 1 95.25 110 ASN A N 1
ATOM 893 C CA . ASN A 1 110 ? 5.895 -13.727 -15.492 1 95.25 110 ASN A CA 1
ATOM 894 C C . ASN A 1 110 ? 5.863 -12.195 -15.523 1 95.25 110 ASN A C 1
ATOM 896 O O . ASN A 1 110 ? 6.895 -11.555 -15.734 1 95.25 110 ASN A O 1
ATOM 900 N N . LEU A 1 111 ? 4.684 -11.656 -15.305 1 93.56 111 LEU A N 1
ATOM 901 C CA . LEU A 1 111 ? 4.551 -10.203 -15.242 1 93.56 111 LEU A CA 1
ATOM 902 C C . LEU A 1 111 ? 5.371 -9.625 -14.094 1 93.56 111 LEU A C 1
ATOM 904 O O . LEU A 1 111 ? 6.059 -8.617 -14.258 1 93.56 111 LEU A O 1
ATOM 908 N N . ILE A 1 112 ? 5.301 -10.281 -13.008 1 93.62 112 ILE A N 1
ATOM 909 C CA . ILE A 1 112 ? 6.031 -9.836 -11.828 1 93.62 112 ILE A CA 1
ATOM 910 C C . ILE A 1 112 ? 7.531 -9.922 -12.086 1 93.62 112 ILE A C 1
ATOM 912 O O . ILE A 1 112 ? 8.273 -8.977 -11.805 1 93.62 112 ILE A O 1
ATOM 916 N N . LEU A 1 113 ? 7.93 -10.992 -12.664 1 94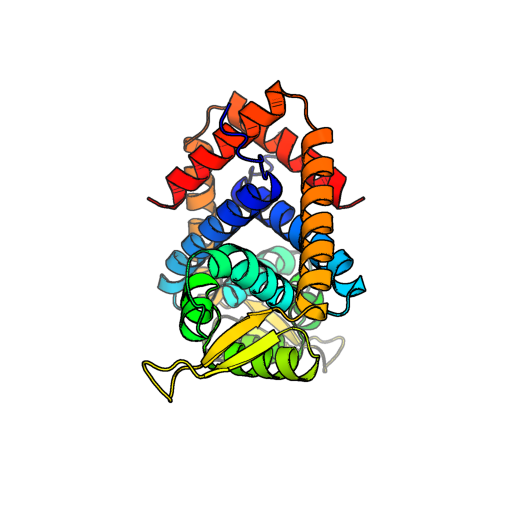.81 113 LEU A N 1
ATOM 917 C CA . LEU A 1 113 ? 9.344 -11.203 -12.945 1 94.81 113 LEU A CA 1
ATOM 918 C C . LEU A 1 113 ? 9.852 -10.188 -13.969 1 94.81 113 LEU A C 1
ATOM 920 O O . LEU A 1 113 ? 10.984 -9.711 -13.867 1 94.81 113 LEU A O 1
ATOM 924 N N . GLU A 1 114 ? 9.023 -9.875 -14.922 1 94.5 114 GLU A N 1
ATOM 925 C CA . GLU A 1 114 ? 9.383 -8.875 -15.922 1 94.5 114 GLU A CA 1
ATOM 926 C C . GLU A 1 114 ? 9.562 -7.496 -15.289 1 94.5 114 GLU A C 1
ATOM 928 O O . GLU A 1 114 ? 10.484 -6.758 -15.641 1 94.5 114 GLU A O 1
ATOM 933 N N . LEU A 1 115 ? 8.664 -7.191 -14.43 1 94.31 115 LEU A N 1
ATOM 934 C CA . LEU A 1 115 ? 8.797 -5.922 -13.719 1 94.31 115 LEU A CA 1
ATOM 935 C C . LEU A 1 115 ? 10.062 -5.898 -12.875 1 94.31 115 LEU A C 1
ATOM 937 O O . LEU A 1 115 ? 10.82 -4.926 -12.914 1 94.31 115 LEU A O 1
ATOM 941 N N . GLU A 1 116 ? 10.32 -6.941 -12.141 1 95.75 116 GLU A N 1
ATOM 942 C CA . GLU A 1 116 ? 11.531 -7.043 -11.336 1 95.75 116 GLU A CA 1
ATOM 943 C C . GLU A 1 116 ? 12.781 -6.871 -12.195 1 95.75 116 GLU A C 1
ATOM 945 O O . GLU A 1 116 ? 13.695 -6.121 -11.836 1 95.75 116 GLU A O 1
ATOM 950 N N . LYS A 1 117 ? 12.766 -7.539 -13.312 1 95.31 117 LYS A N 1
ATOM 951 C CA . LYS A 1 117 ? 13.898 -7.457 -14.227 1 95.31 117 LYS A CA 1
ATOM 952 C C . LYS A 1 117 ? 14.094 -6.031 -14.734 1 95.31 117 LYS A C 1
ATOM 954 O O . LYS A 1 117 ? 15.227 -5.547 -14.828 1 95.31 117 LYS A O 1
ATOM 959 N N . SER A 1 118 ? 13 -5.391 -15.055 1 94.75 118 SER A N 1
ATOM 960 C CA . SER A 1 118 ? 13.078 -4.016 -15.539 1 94.75 118 SER A CA 1
ATOM 961 C C . SER A 1 118 ? 13.68 -3.09 -14.484 1 94.75 118 SER A C 1
ATOM 963 O O . SER A 1 118 ? 14.43 -2.172 -14.82 1 94.75 118 SER A O 1
ATOM 965 N N . LEU A 1 119 ? 13.336 -3.303 -13.219 1 95.5 119 LEU A N 1
ATOM 966 C CA . LEU A 1 119 ? 13.891 -2.51 -12.125 1 95.5 119 LEU A CA 1
ATOM 967 C C . LEU A 1 119 ? 15.375 -2.799 -11.938 1 95.5 119 LEU A C 1
ATOM 969 O O . LEU A 1 119 ? 16.172 -1.875 -11.766 1 95.5 119 LEU A O 1
ATOM 973 N N . ILE A 1 120 ? 15.719 -4.035 -12.016 1 95.44 120 ILE A N 1
ATOM 974 C CA . ILE A 1 120 ? 17.109 -4.461 -11.82 1 95.44 120 ILE A CA 1
ATOM 975 C C . ILE A 1 120 ? 17.969 -3.914 -12.953 1 95.44 120 ILE A C 1
ATOM 977 O O . ILE A 1 120 ? 19.078 -3.418 -12.703 1 95.44 120 ILE A O 1
ATOM 981 N N . ASP A 1 121 ? 17.469 -3.951 -14.156 1 95.5 121 ASP A N 1
ATOM 982 C CA . ASP A 1 121 ? 18.219 -3.525 -15.336 1 95.5 121 ASP A CA 1
ATOM 983 C C . ASP A 1 121 ? 18.5 -2.027 -15.289 1 95.5 121 ASP A C 1
ATOM 985 O O . ASP A 1 121 ? 19.391 -1.538 -16 1 95.5 121 ASP A O 1
ATOM 989 N N . GLU A 1 122 ? 17.766 -1.279 -14.492 1 95.81 122 GLU A N 1
ATOM 990 C CA . GLU A 1 122 ? 17.953 0.163 -14.375 1 95.81 122 GLU A CA 1
ATOM 991 C C . GLU A 1 122 ? 19.156 0.49 -13.5 1 95.81 122 GLU A C 1
ATOM 993 O O . GLU A 1 122 ? 19.641 1.629 -13.484 1 95.81 122 GLU A O 1
ATOM 998 N N . LEU A 1 123 ? 19.719 -0.49 -12.828 1 96.62 123 LEU A N 1
ATOM 999 C CA . LEU A 1 123 ? 20.781 -0.271 -11.844 1 96.62 123 LEU A CA 1
ATOM 1000 C C . LEU A 1 123 ? 22.031 -1.074 -12.195 1 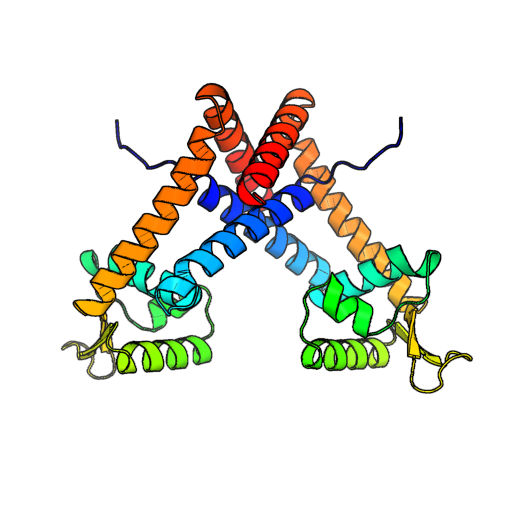96.62 123 LEU A C 1
ATOM 1002 O O . LEU A 1 123 ? 21.922 -2.172 -12.75 1 96.62 123 LEU A O 1
ATOM 1006 N N . SER A 1 124 ? 23.25 -0.556 -11.875 1 97.25 124 SER A N 1
ATOM 1007 C CA . SER A 1 124 ? 24.453 -1.372 -11.922 1 97.25 124 SER A CA 1
ATOM 1008 C C . SER A 1 124 ? 24.469 -2.418 -10.812 1 97.25 124 SER A C 1
ATOM 1010 O O . SER A 1 124 ? 23.688 -2.324 -9.859 1 97.25 124 SER A O 1
ATOM 1012 N N . ASP A 1 125 ? 25.297 -3.381 -10.969 1 95.38 125 ASP A N 1
ATOM 1013 C CA . ASP A 1 125 ? 25.406 -4.414 -9.945 1 95.38 125 ASP A CA 1
ATOM 1014 C C . ASP A 1 125 ? 25.734 -3.809 -8.586 1 95.38 125 ASP A C 1
ATOM 1016 O O . ASP A 1 125 ? 25.188 -4.23 -7.562 1 95.38 125 ASP A O 1
ATOM 1020 N N . GLU A 1 126 ? 26.562 -2.844 -8.594 1 96.69 126 GLU A N 1
ATOM 1021 C CA . GLU A 1 126 ? 26.953 -2.18 -7.352 1 96.69 126 GLU A CA 1
ATOM 1022 C C . GLU A 1 126 ? 25.781 -1.405 -6.746 1 96.69 126 GLU A C 1
ATOM 1024 O O . GLU A 1 126 ? 25.547 -1.465 -5.539 1 96.69 126 GLU A O 1
ATOM 1029 N N . GLU A 1 127 ? 25.062 -0.702 -7.547 1 96.75 127 GLU A N 1
ATOM 1030 C CA . GLU A 1 127 ? 23.891 0.051 -7.098 1 96.75 127 GLU A CA 1
ATOM 1031 C C . GLU A 1 127 ? 22.828 -0.877 -6.527 1 96.75 127 GLU A C 1
ATOM 1033 O O . GLU A 1 127 ? 22.172 -0.551 -5.527 1 96.75 127 GLU A O 1
ATOM 1038 N N . LEU A 1 128 ? 22.672 -1.963 -7.207 1 96.44 128 LEU A N 1
ATOM 1039 C CA . LEU A 1 128 ? 21.703 -2.951 -6.766 1 96.44 128 LEU A CA 1
ATOM 1040 C C . LEU A 1 128 ? 22.031 -3.473 -5.375 1 96.44 128 LEU A C 1
ATOM 1042 O O . LEU A 1 128 ? 21.172 -3.533 -4.5 1 96.44 128 LEU A O 1
ATOM 1046 N N . GLU A 1 129 ? 23.25 -3.791 -5.195 1 96.12 129 GLU A N 1
ATOM 1047 C CA . GLU A 1 129 ? 23.688 -4.316 -3.904 1 96.12 129 GLU A CA 1
ATOM 1048 C C . GLU A 1 129 ? 23.5 -3.285 -2.797 1 96.12 129 GLU A C 1
ATOM 1050 O O . GLU A 1 129 ? 23.047 -3.621 -1.699 1 96.12 129 GLU A O 1
ATOM 1055 N N . VAL A 1 130 ? 23.828 -2.064 -3.066 1 97 130 VAL A N 1
ATOM 1056 C CA . VAL A 1 130 ? 23.688 -0.987 -2.092 1 97 130 VAL A CA 1
ATOM 1057 C C . VAL A 1 130 ? 22.203 -0.775 -1.764 1 97 130 VAL A C 1
ATOM 1059 O O . VAL A 1 130 ? 21.844 -0.671 -0.593 1 97 130 VAL A O 1
ATOM 1062 N N . LEU A 1 131 ? 21.391 -0.755 -2.785 1 97.31 131 LEU A N 1
ATOM 1063 C CA . LEU A 1 131 ? 19.953 -0.543 -2.59 1 97.31 131 LEU A CA 1
ATOM 1064 C C . LEU A 1 131 ? 19.359 -1.632 -1.703 1 97.31 131 LEU A C 1
ATOM 1066 O O . LEU A 1 131 ? 18.656 -1.334 -0.736 1 97.31 131 LEU A O 1
ATOM 1070 N N . ILE A 1 132 ? 19.656 -2.857 -2.029 1 96.62 132 ILE A N 1
ATOM 1071 C CA . ILE A 1 132 ? 19.109 -3.99 -1.288 1 96.62 132 ILE A CA 1
ATOM 1072 C C . ILE A 1 132 ? 19.562 -3.918 0.169 1 96.62 132 ILE A C 1
ATOM 1074 O O . ILE A 1 132 ? 18.766 -4.098 1.085 1 96.62 132 ILE A O 1
ATOM 1078 N N . SER A 1 133 ? 20.812 -3.619 0.342 1 96.88 133 SER A N 1
ATOM 1079 C CA . SER A 1 133 ? 21.359 -3.535 1.691 1 96.88 133 SER A CA 1
ATOM 1080 C C . SER A 1 133 ? 20.672 -2.447 2.504 1 96.88 133 SER A C 1
ATOM 1082 O O . SER A 1 133 ? 20.312 -2.662 3.666 1 96.88 133 SER A O 1
ATOM 1084 N N . LEU A 1 134 ? 20.469 -1.306 1.919 1 97.56 134 LEU A N 1
ATOM 1085 C CA . LEU A 1 134 ? 19.859 -0.175 2.613 1 97.56 134 LEU A CA 1
ATOM 1086 C C . LEU A 1 134 ? 18.391 -0.444 2.91 1 97.56 134 LEU A C 1
ATOM 1088 O O . LEU A 1 134 ? 17.906 -0.133 4 1 97.56 134 LEU A O 1
ATOM 1092 N N . ILE A 1 135 ? 17.672 -1.057 1.97 1 97.19 135 ILE A N 1
ATOM 1093 C CA . ILE A 1 135 ? 16.25 -1.37 2.141 1 97.19 135 ILE A CA 1
ATOM 1094 C C . ILE A 1 135 ? 16.078 -2.389 3.266 1 97.19 135 ILE A C 1
ATOM 1096 O O . ILE A 1 135 ? 15.195 -2.248 4.109 1 97.19 135 ILE A O 1
ATOM 1100 N N . GLU A 1 136 ? 16.938 -3.35 3.26 1 95.5 136 GLU A N 1
ATOM 1101 C CA . GLU A 1 136 ? 16.859 -4.379 4.289 1 95.5 136 GLU A CA 1
ATOM 1102 C C . GLU A 1 136 ? 17.172 -3.807 5.668 1 95.5 136 GLU A C 1
ATOM 1104 O O . GLU A 1 136 ? 16.531 -4.152 6.656 1 95.5 136 GLU A O 1
ATOM 1109 N N . ARG A 1 137 ? 18.125 -2.973 5.746 1 96.19 137 ARG A N 1
ATOM 1110 C CA . ARG A 1 137 ? 18.469 -2.322 7.004 1 96.19 137 ARG A CA 1
ATOM 1111 C C . ARG A 1 137 ? 17.312 -1.475 7.523 1 96.19 137 ARG A C 1
ATOM 1113 O O . ARG A 1 137 ? 16.984 -1.523 8.711 1 96.19 137 ARG A O 1
ATOM 1120 N N . LEU A 1 138 ? 16.688 -0.721 6.68 1 96.88 138 LEU A N 1
ATOM 1121 C CA . LEU A 1 138 ? 15.562 0.113 7.07 1 96.88 138 LEU A CA 1
ATOM 1122 C C . LEU A 1 138 ? 14.375 -0.745 7.484 1 96.88 138 LEU A C 1
ATOM 1124 O O . LEU A 1 138 ? 13.656 -0.403 8.43 1 96.88 138 LEU A O 1
ATOM 1128 N N . SER A 1 139 ? 14.188 -1.821 6.742 1 95.44 139 SER A N 1
ATOM 1129 C CA . SER A 1 139 ? 13.109 -2.746 7.078 1 95.44 139 SER A CA 1
ATOM 1130 C C . SER A 1 139 ? 13.297 -3.33 8.477 1 95.44 139 SER A C 1
ATOM 1132 O O . SER A 1 139 ? 12.344 -3.418 9.25 1 95.44 139 SER A O 1
ATOM 1134 N N . ASN A 1 140 ? 14.469 -3.666 8.773 1 92.88 140 ASN A N 1
ATOM 1135 C CA . ASN A 1 140 ? 14.781 -4.223 10.086 1 92.88 140 ASN A CA 1
ATOM 1136 C C . ASN A 1 140 ? 14.625 -3.178 11.188 1 92.88 140 ASN A C 1
ATOM 1138 O O . ASN A 1 140 ? 14.195 -3.498 12.297 1 92.88 140 ASN A O 1
ATOM 1142 N N . LYS A 1 141 ? 15.008 -1.942 10.883 1 91.25 141 LYS A N 1
ATOM 1143 C CA . LYS A 1 141 ? 14.906 -0.848 11.844 1 91.25 141 LYS A CA 1
ATOM 1144 C C . LYS A 1 141 ? 13.453 -0.607 12.242 1 91.25 141 LYS A C 1
ATOM 1146 O O . LYS A 1 141 ? 13.156 -0.347 13.406 1 91.25 141 LYS A O 1
ATOM 1151 N N . ILE A 1 142 ? 12.508 -0.69 11.312 1 89.69 142 ILE A N 1
ATOM 1152 C CA . ILE A 1 142 ? 11.102 -0.391 11.562 1 89.69 142 ILE A CA 1
ATOM 1153 C C . ILE A 1 142 ? 10.438 -1.577 12.258 1 89.69 142 ILE A C 1
ATOM 1155 O O . ILE A 1 142 ? 9.555 -1.396 13.102 1 89.69 142 ILE A O 1
ATOM 1159 N N . ALA A 1 143 ? 10.734 -2.826 11.875 1 75.19 143 ALA A N 1
ATOM 1160 C CA . ALA A 1 143 ? 10.172 -4.027 12.492 1 75.19 143 ALA A CA 1
ATOM 1161 C C . ALA A 1 143 ? 10.469 -4.066 13.984 1 75.19 143 ALA A C 1
ATOM 1163 O O . ALA A 1 143 ? 9.75 -4.711 14.75 1 75.19 143 ALA A O 1
ATOM 1164 N N . ASP A 1 144 ? 11.484 -3.373 14.484 1 61.72 144 ASP A N 1
ATOM 1165 C CA . ASP A 1 144 ? 11.883 -3.348 15.891 1 61.72 144 ASP A CA 1
ATOM 1166 C C . ASP A 1 144 ? 11.055 -2.334 16.672 1 61.72 144 ASP A C 1
ATOM 1168 O O . ASP A 1 144 ? 10.711 -2.572 17.844 1 61.72 144 ASP A O 1
ATOM 1172 N N . MET B 1 1 ? 25.562 -21.562 -5.594 1 26.58 1 MET B N 1
ATOM 1173 C CA . MET B 1 1 ? 25.188 -20.172 -5.375 1 26.58 1 MET B CA 1
ATOM 1174 C C . MET B 1 1 ? 23.672 -20.047 -5.176 1 26.58 1 MET B C 1
ATOM 1176 O O . MET B 1 1 ? 22.906 -20.453 -6.039 1 26.58 1 MET B O 1
ATOM 1180 N N . ASN B 1 2 ? 22.875 -20.438 -4.219 1 36.38 2 ASN B N 1
ATOM 1181 C CA . ASN B 1 2 ? 21.5 -20.641 -3.762 1 36.38 2 ASN B CA 1
ATOM 1182 C C . ASN B 1 2 ? 20.594 -19.516 -4.258 1 36.38 2 ASN B C 1
ATOM 1184 O O . ASN B 1 2 ? 20.734 -18.375 -3.854 1 36.38 2 ASN B O 1
ATOM 1188 N N . ASP B 1 3 ? 20.359 -19.266 -5.539 1 43.09 3 ASP B N 1
ATOM 1189 C CA . ASP B 1 3 ? 20 -18.344 -6.617 1 43.09 3 ASP B CA 1
ATOM 1190 C C . ASP B 1 3 ? 18.828 -17.453 -6.211 1 43.09 3 ASP B C 1
ATOM 1192 O O . ASP B 1 3 ? 17.672 -17.766 -6.516 1 43.09 3 ASP B O 1
ATOM 1196 N N . LYS B 1 4 ? 18.719 -17.094 -4.953 1 54.56 4 LYS B N 1
ATOM 1197 C CA . LYS B 1 4 ? 17.625 -16.359 -4.34 1 54.56 4 LYS B CA 1
ATOM 1198 C C . LYS B 1 4 ? 17.281 -15.117 -5.148 1 54.56 4 LYS B C 1
ATOM 1200 O O . LYS B 1 4 ? 18.125 -14.227 -5.328 1 54.56 4 LYS B O 1
ATOM 1205 N N . GLU B 1 5 ? 16.438 -15.25 -6.184 1 76.31 5 GLU B N 1
ATOM 1206 C CA . GLU B 1 5 ? 15.93 -14.234 -7.094 1 76.31 5 GLU B CA 1
ATOM 1207 C C . GLU B 1 5 ? 15.633 -12.93 -6.355 1 76.31 5 GLU B C 1
ATOM 1209 O O . GLU B 1 5 ? 14.977 -12.945 -5.309 1 76.31 5 GLU B O 1
ATOM 1214 N N . ILE B 1 6 ? 16.625 -12.016 -6.605 1 78.44 6 ILE B N 1
ATOM 1215 C CA . ILE B 1 6 ? 16.453 -10.688 -6.02 1 78.44 6 ILE B CA 1
ATOM 1216 C C . ILE B 1 6 ? 15.164 -10.062 -6.543 1 78.44 6 ILE B C 1
ATOM 1218 O O . ILE B 1 6 ? 14.945 -9.992 -7.754 1 78.44 6 ILE B O 1
ATOM 1222 N N . HIS B 1 7 ? 14.289 -9.766 -5.559 1 92.81 7 HIS B N 1
ATOM 1223 C CA . HIS B 1 7 ? 13.062 -9.07 -5.895 1 92.81 7 HIS B CA 1
ATOM 1224 C C . HIS B 1 7 ? 13.016 -7.688 -5.242 1 92.81 7 HIS B C 1
ATOM 1226 O O . HIS B 1 7 ? 12.531 -7.547 -4.117 1 92.81 7 HIS B O 1
ATOM 1232 N N . ILE B 1 8 ? 13.508 -6.641 -6.047 1 94.25 8 ILE B N 1
ATOM 1233 C CA . ILE B 1 8 ? 13.594 -5.27 -5.559 1 94.25 8 ILE B CA 1
ATOM 1234 C C . ILE B 1 8 ? 12.188 -4.742 -5.254 1 94.25 8 ILE B C 1
ATOM 1236 O O . ILE B 1 8 ? 11.961 -4.156 -4.195 1 94.25 8 ILE B O 1
ATOM 1240 N N . GLY B 1 9 ? 11.312 -4.996 -6.215 1 95.5 9 GLY B N 1
ATOM 1241 C CA . GLY B 1 9 ? 9.945 -4.539 -6.047 1 95.5 9 GLY B CA 1
ATOM 1242 C C . GLY B 1 9 ? 9.273 -5.113 -4.812 1 95.5 9 GLY B C 1
ATOM 1243 O O . GLY B 1 9 ? 8.609 -4.391 -4.066 1 95.5 9 GLY B O 1
ATOM 1244 N N . LYS B 1 10 ? 9.555 -6.332 -4.574 1 93.38 10 LYS B N 1
ATOM 1245 C CA . LYS B 1 10 ? 9 -7 -3.402 1 93.38 10 LYS B CA 1
ATOM 1246 C C . LYS B 1 10 ? 9.547 -6.391 -2.113 1 93.38 10 LYS B C 1
ATOM 1248 O O . LYS B 1 10 ? 8.789 -6.133 -1.175 1 93.38 10 LYS B O 1
ATOM 1253 N N . LYS B 1 11 ? 10.812 -6.152 -2.049 1 95.19 11 LYS B N 1
ATOM 1254 C CA . LYS B 1 11 ? 11.445 -5.594 -0.854 1 95.19 11 LYS B CA 1
ATOM 1255 C C . LYS B 1 11 ? 10.938 -4.184 -0.578 1 95.19 11 LYS B C 1
ATOM 1257 O O . LYS B 1 11 ? 10.719 -3.809 0.577 1 95.19 11 LYS B O 1
ATOM 1262 N N . ILE B 1 12 ? 10.711 -3.447 -1.617 1 96.62 12 ILE B N 1
ATOM 1263 C CA . ILE B 1 12 ? 10.195 -2.09 -1.499 1 96.62 12 ILE B CA 1
ATOM 1264 C C . ILE B 1 12 ? 8.766 -2.127 -0.96 1 96.62 12 ILE B C 1
ATOM 1266 O O . ILE B 1 12 ? 8.414 -1.359 -0.061 1 96.62 12 ILE B O 1
ATOM 1270 N N . ILE B 1 13 ? 7.996 -3.012 -1.472 1 94.25 13 ILE B N 1
ATOM 1271 C CA . ILE B 1 13 ? 6.609 -3.164 -1.047 1 94.25 13 ILE B CA 1
ATOM 1272 C C . ILE B 1 13 ? 6.559 -3.557 0.428 1 94.25 13 ILE B C 1
ATOM 1274 O O . ILE B 1 13 ? 5.777 -2.998 1.199 1 94.25 13 ILE B O 1
ATOM 1278 N N . ILE B 1 14 ? 7.406 -4.441 0.853 1 92.88 14 ILE B N 1
ATOM 1279 C CA . ILE B 1 14 ? 7.445 -4.906 2.236 1 92.88 14 ILE B CA 1
ATOM 1280 C C . ILE B 1 14 ? 7.828 -3.748 3.156 1 92.88 14 ILE B C 1
ATOM 1282 O O . ILE B 1 14 ? 7.184 -3.525 4.184 1 92.88 14 ILE B O 1
ATOM 1286 N N . LEU B 1 15 ? 8.844 -3.006 2.77 1 96.25 15 LEU B N 1
ATOM 1287 C CA . LEU B 1 15 ? 9.273 -1.863 3.57 1 96.25 15 LEU B CA 1
ATOM 1288 C C . LEU B 1 15 ? 8.164 -0.819 3.662 1 96.25 15 LEU B C 1
ATOM 1290 O O . LEU B 1 15 ? 7.906 -0.279 4.738 1 96.25 15 LEU B O 1
ATOM 1294 N N . SER B 1 16 ? 7.539 -0.546 2.561 1 95.94 16 SER B N 1
ATOM 1295 C CA . SER B 1 16 ? 6.434 0.406 2.539 1 95.94 16 SER B CA 1
ATOM 1296 C C . SER B 1 16 ? 5.312 -0.026 3.48 1 95.94 16 SER B C 1
ATOM 1298 O O . SER B 1 16 ? 4.758 0.796 4.211 1 95.94 16 SER B O 1
ATOM 1300 N N . LYS B 1 17 ? 5.016 -1.275 3.523 1 92.88 17 LYS B N 1
ATOM 1301 C CA . LYS B 1 17 ? 3.988 -1.813 4.41 1 92.88 17 LYS B CA 1
ATOM 1302 C C . LYS B 1 17 ? 4.379 -1.635 5.875 1 92.88 17 LYS B C 1
ATOM 1304 O O . LYS B 1 17 ? 3.539 -1.298 6.711 1 92.88 17 LYS B O 1
ATOM 1309 N N . ARG B 1 18 ? 5.598 -1.904 6.152 1 94.25 18 ARG B N 1
ATOM 1310 C CA . ARG B 1 18 ? 6.082 -1.74 7.523 1 94.25 18 ARG B CA 1
ATOM 1311 C C . ARG B 1 18 ? 5.984 -0.285 7.965 1 94.25 18 ARG B C 1
ATOM 1313 O O . ARG B 1 18 ? 5.605 -0.002 9.102 1 94.25 18 ARG B O 1
ATOM 1320 N N . ILE B 1 19 ? 6.316 0.596 7.09 1 94.94 19 ILE B N 1
ATOM 1321 C CA . ILE B 1 19 ? 6.215 2.023 7.375 1 94.94 19 ILE B CA 1
ATOM 1322 C C . ILE B 1 19 ? 4.758 2.389 7.656 1 94.94 19 ILE B C 1
ATOM 1324 O O . ILE B 1 19 ? 4.457 3.039 8.656 1 94.94 19 ILE B O 1
ATOM 1328 N N . HIS B 1 20 ? 3.861 1.942 6.852 1 91.88 20 HIS B N 1
ATOM 1329 C CA . HIS B 1 20 ? 2.439 2.221 7.02 1 91.88 20 HIS B CA 1
ATOM 1330 C C . HIS B 1 20 ? 1.923 1.673 8.344 1 91.88 20 HIS B C 1
ATOM 1332 O O . HIS B 1 20 ? 1.186 2.355 9.062 1 91.88 20 HIS B O 1
ATOM 1338 N N . ARG B 1 21 ? 2.289 0.49 8.617 1 90.88 21 ARG B N 1
ATOM 1339 C CA . ARG B 1 21 ? 1.835 -0.145 9.844 1 90.88 21 ARG B CA 1
ATOM 1340 C C . ARG B 1 21 ? 2.303 0.638 11.07 1 90.88 21 ARG B C 1
ATOM 1342 O O . ARG B 1 21 ? 1.54 0.826 12.023 1 90.88 21 ARG B O 1
ATOM 1349 N N . LYS B 1 22 ? 3.52 1.017 11.016 1 92.62 22 LYS B N 1
ATOM 1350 C CA . LYS B 1 22 ? 4.059 1.803 12.125 1 92.62 22 LYS B CA 1
ATOM 1351 C C . LYS B 1 22 ? 3.311 3.123 12.273 1 92.62 22 LYS B C 1
ATOM 1353 O O . LYS B 1 22 ? 2.961 3.521 13.391 1 92.62 22 LYS B O 1
ATOM 1358 N N . LEU B 1 23 ? 3.012 3.756 11.211 1 92.38 23 LEU B N 1
ATOM 1359 C CA . LEU B 1 23 ? 2.293 5.023 11.242 1 92.38 23 LEU B CA 1
ATOM 1360 C C . LEU B 1 23 ? 0.861 4.824 11.727 1 92.38 23 LEU B C 1
ATOM 1362 O O . LEU B 1 23 ? 0.353 5.625 12.516 1 92.38 23 LEU B O 1
ATOM 1366 N N . ASP B 1 24 ? 0.238 3.791 11.297 1 90.31 24 ASP B N 1
ATOM 1367 C CA . ASP B 1 24 ? -1.123 3.484 11.727 1 90.31 24 ASP B CA 1
ATOM 1368 C C . ASP B 1 24 ? -1.18 3.221 13.227 1 90.31 24 ASP B C 1
ATOM 1370 O O . ASP B 1 24 ? -2.07 3.717 13.914 1 90.31 24 ASP B O 1
ATOM 1374 N N . LYS B 1 25 ? -0.245 2.428 13.609 1 90.06 25 LYS B N 1
ATOM 1375 C CA . LYS B 1 25 ? -0.174 2.121 15.039 1 90.06 25 LYS B CA 1
ATOM 1376 C C . LYS B 1 25 ? 0.013 3.389 15.867 1 90.06 25 LYS B C 1
ATOM 1378 O O . LYS B 1 25 ? -0.69 3.602 16.859 1 90.06 25 LYS B O 1
ATOM 1383 N N . ASP B 1 26 ? 0.863 4.23 15.406 1 89.88 26 ASP B N 1
ATOM 1384 C CA . ASP B 1 26 ? 1.178 5.441 16.156 1 89.88 26 ASP B CA 1
ATOM 1385 C C . ASP B 1 26 ? 0.033 6.449 16.078 1 89.88 26 ASP B C 1
ATOM 1387 O O . ASP B 1 26 ? -0.252 7.148 17.062 1 89.88 26 ASP B O 1
ATOM 1391 N N . THR B 1 27 ? -0.621 6.535 14.961 1 90.75 27 THR B N 1
ATOM 1392 C CA . THR B 1 27 ? -1.714 7.48 14.773 1 90.75 27 THR B CA 1
ATOM 1393 C C . THR B 1 27 ? -2.943 7.059 15.57 1 90.75 27 THR B C 1
ATOM 1395 O O . THR B 1 27 ? -3.711 7.902 16.031 1 90.75 27 THR B O 1
ATOM 1398 N N . SER B 1 28 ? -3.082 5.75 15.758 1 90.06 28 SER B N 1
ATOM 1399 C CA . SER B 1 28 ? -4.227 5.223 16.5 1 90.06 28 SER B CA 1
ATOM 1400 C C . SER B 1 28 ? -4.258 5.754 17.922 1 90.06 28 SER B C 1
ATOM 1402 O O . SER B 1 28 ? -5.324 5.848 18.531 1 90.06 28 SER B O 1
ATOM 1404 N N . LYS B 1 29 ? -3.164 6.156 18.359 1 89.75 29 LYS B N 1
ATOM 1405 C CA . LYS B 1 29 ? -3.072 6.711 19.703 1 89.75 29 LYS B CA 1
ATOM 1406 C C . LYS B 1 29 ? -3.877 8 19.828 1 89.75 29 LYS B C 1
ATOM 1408 O O . LYS B 1 29 ? -4.266 8.398 20.922 1 89.75 29 LYS B O 1
ATOM 1413 N N . TYR B 1 30 ? -4.176 8.609 18.719 1 90.12 30 TYR B N 1
ATOM 1414 C CA . TYR B 1 30 ? -4.895 9.875 18.734 1 90.12 30 TYR B CA 1
ATOM 1415 C C . TYR B 1 30 ? -6.352 9.68 18.328 1 90.12 30 TYR B C 1
ATOM 1417 O O . TYR B 1 30 ? -7.074 10.656 18.109 1 90.12 30 TYR B O 1
ATOM 1425 N N . GLY B 1 31 ? -6.715 8.445 18.078 1 89.62 31 GLY B N 1
ATOM 1426 C CA . GLY B 1 31 ? -8.109 8.117 17.812 1 89.62 31 GLY B CA 1
ATOM 1427 C C . GLY B 1 31 ? -8.516 8.352 16.375 1 89.62 31 GLY B C 1
ATOM 1428 O O . GLY B 1 31 ? -9.695 8.539 16.078 1 89.62 31 GLY B O 1
ATOM 1429 N N . ILE B 1 32 ? -7.508 8.531 15.469 1 91.88 32 ILE B N 1
ATOM 1430 C CA . ILE B 1 32 ? -7.879 8.758 14.078 1 91.88 32 ILE B CA 1
ATOM 1431 C C . ILE B 1 32 ? -7.277 7.664 13.203 1 91.88 32 ILE B C 1
ATOM 1433 O O . ILE B 1 32 ? -6.266 7.059 13.555 1 91.88 32 ILE B O 1
ATOM 1437 N N . THR B 1 33 ? -7.91 7.422 12.109 1 88.69 33 THR B N 1
ATOM 1438 C CA . THR B 1 33 ? -7.43 6.449 11.133 1 88.69 33 THR B CA 1
ATOM 1439 C C . THR B 1 33 ? -6.418 7.09 10.188 1 88.69 33 THR B C 1
ATOM 1441 O O . THR B 1 33 ? -6.262 8.312 10.172 1 88.69 33 THR B O 1
ATOM 1444 N N . GLY B 1 34 ? -5.82 6.234 9.406 1 88.56 34 GLY B N 1
ATOM 1445 C CA . GLY B 1 34 ? -4.883 6.723 8.406 1 88.56 34 GLY B CA 1
ATOM 1446 C C . GLY B 1 34 ? -5.52 7.672 7.406 1 88.56 34 GLY B C 1
ATOM 1447 O O . GLY B 1 34 ? -4.93 8.695 7.062 1 88.56 34 GLY B O 1
ATOM 1448 N N . VAL B 1 35 ? -6.699 7.32 7.027 1 89.06 35 VAL B N 1
ATOM 1449 C CA . VAL B 1 35 ? -7.402 8.141 6.051 1 89.06 35 VAL B CA 1
ATOM 1450 C C . VAL B 1 35 ? -7.727 9.508 6.66 1 89.06 35 VAL B C 1
ATOM 1452 O O . VAL B 1 35 ? -7.562 10.539 6.008 1 89.06 35 VAL B O 1
ATOM 1455 N N . GLN B 1 36 ? -8.133 9.484 7.852 1 93.44 36 GLN B N 1
ATOM 1456 C CA . GLN B 1 36 ? -8.422 10.734 8.539 1 93.44 36 GLN B CA 1
ATOM 1457 C C . GLN B 1 36 ? -7.164 11.586 8.68 1 93.44 36 GLN B C 1
ATOM 1459 O O . GLN B 1 36 ? -7.211 12.812 8.508 1 93.44 36 GLN B O 1
ATOM 1464 N N . GLY B 1 37 ? -6.113 10.922 9.008 1 93 37 GLY B N 1
ATOM 1465 C CA . GLY B 1 37 ? -4.844 11.625 9.078 1 93 37 GLY B CA 1
ATOM 1466 C C . GLY B 1 37 ? -4.449 12.281 7.77 1 93 37 GLY B C 1
ATOM 1467 O O . GLY B 1 37 ? -3.996 13.43 7.754 1 93 37 GLY B O 1
ATOM 1468 N N . ARG B 1 38 ? -4.602 11.617 6.746 1 90.81 38 ARG B N 1
ATOM 1469 C CA . ARG B 1 38 ? -4.293 12.148 5.426 1 90.81 38 ARG B CA 1
ATOM 1470 C C . ARG B 1 38 ? -5.176 13.352 5.094 1 90.81 38 ARG B C 1
ATOM 1472 O O . ARG B 1 38 ? -4.707 14.328 4.512 1 90.81 38 ARG B O 1
ATOM 1479 N N . ILE B 1 39 ? -6.379 13.203 5.418 1 94.12 39 ILE B N 1
ATOM 1480 C CA . ILE B 1 39 ? -7.328 14.289 5.164 1 94.12 39 ILE B CA 1
ATOM 1481 C C . ILE B 1 39 ? -6.906 15.531 5.941 1 94.12 39 ILE B C 1
ATOM 1483 O O . ILE B 1 39 ? -6.852 16.625 5.383 1 94.12 39 ILE B O 1
ATOM 1487 N N . LEU B 1 40 ? -6.605 15.352 7.191 1 95.88 40 LEU B N 1
ATOM 1488 C CA . LEU B 1 40 ? -6.168 16.469 8.023 1 95.88 40 LEU B CA 1
ATOM 1489 C C . LEU B 1 40 ? -4.93 17.141 7.426 1 95.88 40 LEU B C 1
ATOM 1491 O O . LEU B 1 40 ? -4.852 18.359 7.363 1 95.88 40 LEU B O 1
ATOM 1495 N N . GLY B 1 41 ? -4.047 16.312 7.031 1 94.69 41 GLY B N 1
ATOM 1496 C CA . GLY B 1 41 ? -2.838 16.828 6.41 1 94.69 41 GLY B CA 1
ATOM 1497 C C . GLY B 1 41 ? -3.107 17.594 5.125 1 94.69 41 GLY B C 1
ATOM 1498 O O . GLY B 1 41 ? -2.525 18.656 4.895 1 94.69 41 GLY B O 1
ATOM 1499 N N . PHE B 1 42 ? -3.918 17.031 4.348 1 94.44 42 PHE B N 1
ATOM 1500 C CA . PHE B 1 42 ? -4.273 17.641 3.074 1 94.44 42 PHE B CA 1
ATOM 1501 C C . PHE B 1 42 ? -4.891 19.016 3.291 1 94.44 42 PHE B C 1
ATOM 1503 O O . PHE B 1 42 ? -4.512 19.984 2.631 1 94.44 42 PHE B O 1
ATOM 1510 N N . ILE B 1 43 ? -5.848 19.094 4.18 1 96.19 43 ILE B N 1
ATOM 1511 C CA . ILE B 1 43 ? -6.523 20.359 4.465 1 96.19 43 ILE B CA 1
ATOM 1512 C C . ILE B 1 43 ? -5.508 21.375 4.969 1 96.19 43 ILE B C 1
ATOM 1514 O O . ILE B 1 43 ? -5.465 22.516 4.48 1 96.19 43 ILE B O 1
ATOM 1518 N N . LYS B 1 44 ? -4.723 20.953 5.906 1 95.31 44 LYS B N 1
ATOM 1519 C CA . LYS B 1 44 ? -3.744 21.859 6.508 1 95.31 44 LYS B CA 1
ATOM 1520 C C . LYS B 1 44 ? -2.795 22.422 5.453 1 95.31 44 LYS B C 1
ATOM 1522 O O . LYS B 1 44 ? -2.521 23.625 5.434 1 95.31 44 LYS B O 1
ATOM 1527 N N . HIS B 1 45 ? -2.359 21.625 4.594 1 91.94 45 HIS B N 1
ATOM 1528 C CA . HIS B 1 45 ? -1.348 22 3.617 1 91.94 45 HIS B CA 1
ATOM 1529 C C . HIS B 1 45 ? -1.937 22.906 2.543 1 91.94 45 HIS B C 1
ATOM 1531 O O . HIS B 1 45 ? -1.251 23.797 2.031 1 91.94 45 HIS B O 1
ATOM 1537 N N . ASN B 1 46 ? -3.182 22.719 2.232 1 92.94 46 ASN B N 1
ATOM 1538 C CA . ASN B 1 46 ? -3.74 23.391 1.07 1 92.94 46 ASN B CA 1
ATOM 1539 C C . ASN B 1 46 ? -4.641 24.562 1.48 1 92.94 46 ASN B C 1
ATOM 1541 O O . ASN B 1 46 ? -4.918 25.453 0.676 1 92.94 46 ASN B O 1
ATOM 1545 N N . SER B 1 47 ? -5.105 24.578 2.66 1 90.81 47 SER B N 1
ATOM 1546 C CA . SER B 1 47 ? -6.098 25.562 3.092 1 90.81 47 SER B CA 1
ATOM 1547 C C . SER B 1 47 ? -5.52 26.969 3.084 1 90.81 47 SER B C 1
ATOM 1549 O O . SER B 1 47 ? -6.266 27.953 3.045 1 90.81 47 SER B O 1
ATOM 1551 N N . GLU B 1 48 ? -4.246 27.016 3.209 1 89.12 48 GLU B N 1
ATOM 1552 C CA . GLU B 1 48 ? -3.615 28.344 3.174 1 89.12 48 GLU B CA 1
ATOM 1553 C C . GLU B 1 48 ? -3.604 28.906 1.758 1 89.12 48 GLU B C 1
ATOM 1555 O O . GLU B 1 48 ? -3.535 30.125 1.573 1 89.12 48 GLU B O 1
ATOM 1560 N N . LYS B 1 49 ? -3.752 28.047 0.826 1 92.19 49 LYS B N 1
ATOM 1561 C CA . LYS B 1 49 ? -3.605 28.469 -0.565 1 92.19 49 LYS B CA 1
ATOM 1562 C C . LYS B 1 49 ? -4.965 28.609 -1.243 1 92.19 49 LYS B C 1
ATOM 1564 O O . LYS B 1 49 ? -5.113 29.375 -2.193 1 92.19 49 LYS B O 1
ATOM 1569 N N . ARG B 1 50 ? -5.848 27.891 -0.798 1 93.06 50 ARG B N 1
ATOM 1570 C CA . ARG B 1 50 ? -7.16 27.891 -1.437 1 93.06 50 ARG B CA 1
ATOM 1571 C C . ARG B 1 50 ? -8.211 27.266 -0.53 1 93.06 50 ARG B C 1
ATOM 1573 O O . ARG B 1 50 ? -7.879 26.609 0.459 1 93.06 50 ARG B O 1
ATOM 1580 N N . ASP B 1 51 ? -9.461 27.5 -0.964 1 94.5 51 ASP B N 1
ATOM 1581 C CA . ASP B 1 51 ? -10.562 26.797 -0.292 1 94.5 51 ASP B CA 1
ATOM 1582 C C . ASP B 1 51 ? -10.586 25.328 -0.671 1 94.5 51 ASP B C 1
ATOM 1584 O O . ASP B 1 51 ? -10.406 24.969 -1.838 1 94.5 51 ASP B O 1
ATOM 1588 N N . ILE B 1 52 ? -10.789 24.453 0.301 1 95.75 52 ILE B N 1
ATOM 1589 C CA . ILE B 1 52 ? -10.797 23 0.083 1 95.75 52 ILE B CA 1
ATOM 1590 C C . ILE B 1 52 ? -12.234 22.484 0.134 1 95.75 52 ILE B C 1
ATOM 1592 O O . ILE B 1 52 ? -12.977 22.797 1.066 1 95.75 52 ILE B O 1
ATOM 1596 N N . PHE B 1 53 ? -12.547 21.703 -0.893 1 94.94 53 PHE B N 1
ATOM 1597 C CA . PHE B 1 53 ? -13.875 21.094 -0.983 1 94.94 53 PHE B CA 1
ATOM 1598 C C . PHE B 1 53 ? -13.773 19.578 -1.02 1 94.94 53 PHE B C 1
ATOM 1600 O O . PHE B 1 53 ? -12.68 19.016 -1.138 1 94.94 53 PHE B O 1
ATOM 1607 N N . GLN B 1 54 ? -14.914 18.922 -0.787 1 93.19 54 GLN B N 1
ATOM 1608 C CA . GLN B 1 54 ? -14.938 17.453 -0.741 1 93.19 54 GLN B CA 1
ATOM 1609 C C . GLN B 1 54 ? -14.352 16.859 -2.018 1 93.19 54 GLN B C 1
ATOM 1611 O O . GLN B 1 54 ? -13.617 15.867 -1.966 1 93.19 54 GLN B O 1
ATOM 1616 N N . LYS B 1 55 ? -14.586 17.484 -3.158 1 91.88 55 LYS B N 1
ATOM 1617 C CA . LYS B 1 55 ? -14.133 16.969 -4.453 1 91.88 55 LYS B CA 1
ATOM 1618 C C . LYS B 1 55 ? -12.609 16.938 -4.523 1 91.88 55 LYS B C 1
ATOM 1620 O O . LYS B 1 55 ? -12.031 16.047 -5.145 1 91.88 55 LYS B O 1
ATOM 1625 N N . ASP B 1 56 ? -11.969 17.859 -3.871 1 91.75 56 ASP B N 1
ATOM 1626 C CA . ASP B 1 56 ? -10.516 17.922 -3.859 1 91.75 56 ASP B CA 1
ATOM 1627 C C . ASP B 1 56 ? -9.914 16.688 -3.199 1 91.75 56 ASP B C 1
ATOM 1629 O O . ASP B 1 56 ? -8.891 16.156 -3.654 1 91.75 56 ASP B O 1
ATOM 1633 N N . MET B 1 57 ? -10.508 16.172 -2.164 1 90.31 57 MET B N 1
ATOM 1634 C CA . MET B 1 57 ? -10.039 15.016 -1.424 1 90.31 57 MET B CA 1
ATOM 1635 C C . MET B 1 57 ? -10.242 13.734 -2.234 1 90.31 57 MET B C 1
ATOM 1637 O 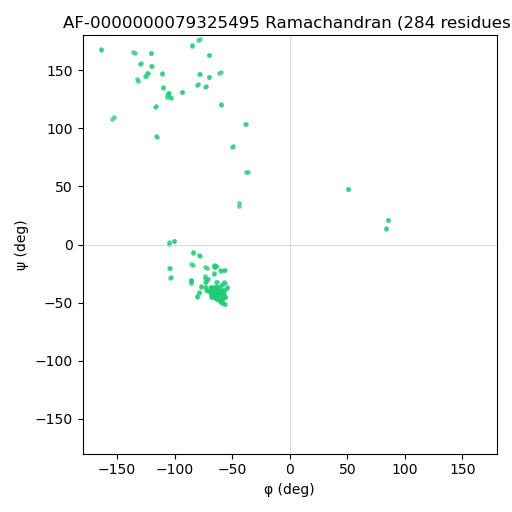O . MET B 1 57 ? -9.383 12.852 -2.232 1 90.31 57 MET B O 1
ATOM 1641 N N . GLU B 1 58 ? -11.359 13.664 -2.918 1 89.06 58 GLU B N 1
ATOM 1642 C CA . GLU B 1 58 ? -11.633 12.516 -3.773 1 89.06 58 GLU B CA 1
ATOM 1643 C C . GLU B 1 58 ? -10.547 12.336 -4.828 1 89.06 58 GLU B C 1
ATOM 1645 O O . GLU B 1 58 ? -10.047 11.227 -5.023 1 89.06 58 GLU B O 1
ATOM 1650 N N . GLU B 1 59 ? -10.109 13.406 -5.371 1 84.44 59 GLU B N 1
ATOM 1651 C CA . GLU B 1 59 ? -9.156 13.398 -6.473 1 84.44 59 GLU B CA 1
ATOM 1652 C C . GLU B 1 59 ? -7.73 13.188 -5.969 1 84.44 59 GLU B C 1
ATOM 1654 O O . GLU B 1 59 ? -7.008 12.328 -6.477 1 84.44 59 GLU B O 1
ATOM 1659 N N . GLU B 1 60 ? -7.41 13.891 -4.941 1 79.75 60 GLU B N 1
ATOM 1660 C CA . GLU B 1 60 ? -6.004 13.953 -4.543 1 79.75 60 GLU B CA 1
ATOM 1661 C C . GLU B 1 60 ? -5.633 12.781 -3.645 1 79.75 60 GLU B C 1
ATOM 1663 O O . GLU B 1 60 ? -4.484 12.328 -3.641 1 79.75 60 GLU B O 1
ATOM 1668 N N . LEU B 1 61 ? -6.645 12.305 -2.855 1 80.75 61 LEU B N 1
ATOM 1669 C CA . LEU B 1 61 ? -6.344 11.203 -1.948 1 80.75 61 LEU B CA 1
ATOM 1670 C C . LEU B 1 61 ? -6.828 9.875 -2.523 1 80.75 61 LEU B C 1
ATOM 1672 O O . LEU B 1 61 ? -6.562 8.812 -1.958 1 80.75 61 LEU B O 1
ATOM 1676 N N . ASP B 1 62 ? -7.344 10 -3.713 1 80.06 62 ASP B N 1
ATOM 1677 C CA . ASP B 1 62 ? -7.836 8.82 -4.422 1 80.06 62 ASP B CA 1
ATOM 1678 C C . ASP B 1 62 ? -8.773 7.996 -3.537 1 80.06 62 ASP B C 1
ATOM 1680 O O . ASP B 1 62 ? -8.578 6.789 -3.377 1 80.06 62 ASP B O 1
ATOM 1684 N N . ILE B 1 63 ? -9.664 8.664 -2.945 1 80.56 63 ILE B N 1
ATOM 1685 C CA . ILE B 1 63 ? -10.703 8.062 -2.111 1 80.56 63 ILE B CA 1
ATOM 1686 C C . ILE B 1 63 ? -12.062 8.188 -2.807 1 80.56 63 ILE B C 1
ATOM 1688 O O . ILE B 1 63 ? -12.367 9.234 -3.389 1 80.56 63 ILE B O 1
ATOM 1692 N N . ARG B 1 64 ? -12.844 7.133 -2.838 1 81.75 64 ARG B N 1
ATOM 1693 C CA . ARG B 1 64 ? -14.172 7.145 -3.447 1 81.75 64 ARG B CA 1
ATOM 1694 C C . ARG B 1 64 ? -15.078 8.164 -2.77 1 81.75 64 ARG B C 1
ATOM 1696 O O . ARG B 1 64 ? -15.023 8.344 -1.552 1 81.75 64 ARG B O 1
ATOM 1703 N N . ARG B 1 65 ? -15.945 8.711 -3.527 1 82.88 65 ARG B N 1
ATOM 1704 C CA . ARG B 1 65 ? -16.844 9.766 -3.047 1 82.88 65 ARG B CA 1
ATOM 1705 C C . ARG B 1 65 ? -17.641 9.297 -1.842 1 82.88 65 ARG B C 1
ATOM 1707 O O . ARG B 1 65 ? -17.766 10.016 -0.847 1 82.88 65 ARG B O 1
ATOM 1714 N N . SER B 1 66 ? -18.234 8.18 -2.014 1 84 66 SER B N 1
ATOM 1715 C CA . SER B 1 66 ? -19.062 7.656 -0.935 1 84 66 SER B CA 1
ATOM 1716 C C . SER B 1 66 ? -18.266 7.492 0.351 1 84 66 SER B C 1
ATOM 1718 O O . SER B 1 66 ? -18.766 7.766 1.442 1 84 66 SER B O 1
ATOM 1720 N N . SER B 1 67 ? -17.031 7.188 0.283 1 86.69 67 SER B N 1
ATOM 1721 C CA . SER B 1 67 ? -16.156 7.004 1.438 1 86.69 67 SER B CA 1
ATOM 1722 C C . SER B 1 67 ? -15.742 8.344 2.037 1 86.69 67 SER B C 1
ATOM 1724 O O . SER B 1 67 ? -15.727 8.5 3.26 1 86.69 67 SER B O 1
ATOM 1726 N N . VAL B 1 68 ? -15.547 9.25 1.152 1 92.06 68 VAL B N 1
ATOM 1727 C CA . VAL B 1 68 ? -15.125 10.562 1.619 1 92.06 68 VAL B CA 1
ATOM 1728 C C . VAL B 1 68 ? -16.25 11.219 2.416 1 92.06 68 VAL B C 1
ATOM 1730 O O . VAL B 1 68 ? -16.016 11.812 3.471 1 92.06 68 VAL B O 1
ATOM 1733 N N . THR B 1 69 ? -17.469 11.07 1.924 1 93.19 69 THR B N 1
ATOM 1734 C CA . THR B 1 69 ? -18.625 11.656 2.598 1 93.19 69 THR B CA 1
ATOM 1735 C C . THR B 1 69 ? -18.75 11.117 4.02 1 93.19 69 THR B C 1
ATOM 1737 O O . THR B 1 69 ? -18.859 11.891 4.977 1 93.19 69 THR B O 1
ATOM 1740 N N . SER B 1 70 ? -18.641 9.852 4.098 1 94.5 70 SER B N 1
ATOM 1741 C CA . SER B 1 70 ? -18.797 9.211 5.398 1 94.5 70 SER B CA 1
ATOM 1742 C C . SER B 1 70 ? -17.656 9.602 6.344 1 94.5 70 SER B C 1
ATOM 1744 O O . SER B 1 70 ? -17.891 9.875 7.52 1 94.5 70 SER B O 1
ATOM 1746 N N . VAL B 1 71 ? -16.531 9.688 5.883 1 94.44 71 VAL B N 1
ATOM 1747 C CA . VAL B 1 71 ? -15.367 10.008 6.703 1 94.44 71 VAL B CA 1
ATOM 1748 C C . VAL B 1 71 ? -15.43 11.461 7.148 1 94.44 71 VAL B C 1
ATOM 1750 O O . VAL B 1 71 ? -15.18 11.773 8.312 1 94.44 71 VAL B O 1
ATOM 1753 N N . LEU B 1 72 ? -15.844 12.258 6.25 1 95.75 72 LEU B N 1
ATOM 1754 C CA . LEU B 1 72 ? -15.938 13.68 6.586 1 95.75 72 LEU B CA 1
ATOM 1755 C C . LEU B 1 72 ? -17.047 13.922 7.609 1 95.75 72 LEU B C 1
ATOM 1757 O O . LEU B 1 72 ? -16.875 14.742 8.516 1 95.75 72 LEU B O 1
ATOM 1761 N N . GLN B 1 73 ? -18.156 13.242 7.406 1 96.31 73 GLN B N 1
ATOM 1762 C CA . GLN B 1 73 ? -19.25 13.359 8.367 1 96.31 73 GLN B CA 1
ATOM 1763 C C . GLN B 1 73 ? -18.812 12.953 9.766 1 96.31 73 GLN B C 1
ATOM 1765 O O . GLN B 1 73 ? -19.094 13.641 10.742 1 96.31 73 GLN B O 1
ATOM 1770 N N . LEU B 1 74 ? -18.094 11.914 9.82 1 96.25 74 LEU B N 1
ATOM 1771 C CA . LEU B 1 74 ? -17.578 11.43 11.102 1 96.25 74 LEU B CA 1
ATOM 1772 C C . LEU B 1 74 ? -16.594 12.43 11.695 1 96.25 74 LEU B C 1
ATOM 1774 O O . LEU B 1 74 ? -16.641 12.703 12.898 1 96.25 74 LEU B O 1
ATOM 1778 N N . MET B 1 75 ? -15.773 13 10.883 1 97.19 75 MET B N 1
ATOM 1779 C CA . MET B 1 75 ? -14.766 13.953 11.344 1 97.19 75 MET B CA 1
ATOM 1780 C C . MET B 1 75 ? -15.422 15.242 11.836 1 97.19 75 MET B C 1
ATOM 1782 O O . MET B 1 75 ? -14.945 15.859 12.797 1 97.19 75 MET B O 1
ATOM 1786 N N . GLU B 1 76 ? -16.438 15.594 11.172 1 97.88 76 GLU B N 1
ATOM 1787 C CA . GLU B 1 76 ? -17.188 16.766 11.602 1 97.88 76 GLU B CA 1
ATOM 1788 C C . GLU B 1 76 ? -17.891 16.5 12.93 1 97.88 76 GLU B C 1
ATOM 1790 O O . GLU B 1 76 ? -17.859 17.344 13.836 1 97.88 76 GLU B O 1
ATOM 1795 N N . LYS B 1 77 ? -18.5 15.375 13.016 1 97.44 77 LYS B N 1
ATOM 1796 C CA . LYS B 1 77 ? -19.172 14.969 14.25 1 97.44 77 LYS B CA 1
ATOM 1797 C C . LYS B 1 77 ? -18.188 14.93 15.414 1 97.44 77 LYS B C 1
ATOM 1799 O O . LYS B 1 77 ? -18.516 15.32 16.531 1 97.44 77 LYS B O 1
ATOM 1804 N N . ASN B 1 78 ? -16.938 14.539 15.148 1 96.81 78 ASN B N 1
ATOM 1805 C CA . ASN B 1 78 ? -15.906 14.422 16.172 1 96.81 78 ASN B CA 1
ATOM 1806 C C . ASN B 1 78 ? -15.234 15.766 16.453 1 96.81 78 ASN B C 1
ATOM 1808 O O . ASN B 1 78 ? -14.383 15.867 17.344 1 96.81 78 ASN B O 1
ATOM 1812 N N . GLY B 1 79 ? -15.594 16.75 15.656 1 97.5 79 GLY B N 1
ATOM 1813 C CA . GLY B 1 79 ? -15.133 18.109 15.906 1 97.5 79 GLY B CA 1
ATOM 1814 C C . GLY B 1 79 ? -13.766 18.391 15.305 1 97.5 79 GLY B C 1
ATOM 1815 O O . GLY B 1 79 ? -13.055 19.281 15.766 1 97.5 79 GLY B O 1
ATOM 1816 N N . TYR B 1 80 ? -13.281 17.641 14.305 1 97.94 80 TYR B N 1
ATOM 1817 C CA . TYR B 1 80 ? -11.969 17.828 13.703 1 97.94 80 TYR B CA 1
ATOM 1818 C C . TYR B 1 80 ? -12.031 18.875 12.594 1 97.94 80 TYR B C 1
ATOM 1820 O O . TYR B 1 80 ? -11.047 19.562 12.328 1 97.94 80 TYR B O 1
ATOM 1828 N N . ILE B 1 81 ? -13.211 18.875 11.93 1 98.19 81 ILE B N 1
ATOM 1829 C CA . ILE B 1 81 ? -13.375 19.781 10.805 1 98.19 81 ILE B CA 1
ATOM 1830 C C . ILE B 1 81 ? -14.734 20.484 10.898 1 98.19 81 ILE B C 1
ATOM 1832 O O . ILE B 1 81 ? -15.586 20.078 11.688 1 98.19 81 ILE B O 1
ATOM 1836 N N . GLN B 1 82 ? -14.883 21.531 10.141 1 97.94 82 GLN B N 1
ATOM 1837 C CA . GLN B 1 82 ? -16.141 22.234 9.922 1 97.94 82 GLN B CA 1
ATOM 1838 C C . GLN B 1 82 ? -16.391 22.484 8.438 1 97.94 82 GLN B C 1
ATOM 1840 O O . GLN B 1 82 ? -15.438 22.719 7.688 1 97.94 82 GLN B O 1
ATOM 1845 N N . ARG B 1 83 ? -17.562 22.344 8.078 1 96 83 ARG B N 1
ATOM 1846 C CA . ARG B 1 83 ? -17.984 22.703 6.727 1 96 83 ARG B CA 1
ATOM 1847 C C . ARG B 1 83 ? -18.734 24.031 6.723 1 96 83 ARG B C 1
ATOM 1849 O O . ARG B 1 83 ? -19.734 24.188 7.434 1 96 83 ARG B O 1
ATOM 1856 N N . ILE B 1 84 ? -18.234 24.891 5.898 1 95.5 84 ILE B N 1
ATOM 1857 C CA . ILE B 1 84 ? -18.812 26.219 5.922 1 95.5 84 ILE B CA 1
ATOM 1858 C C . ILE B 1 84 ? -19.281 26.609 4.52 1 95.5 84 ILE B C 1
ATOM 1860 O O . ILE B 1 84 ? -18.625 26.281 3.529 1 95.5 84 ILE B O 1
ATOM 1864 N N . SER B 1 85 ? -20.344 27.328 4.445 1 93.81 85 SER B N 1
ATOM 1865 C CA . SER B 1 85 ? -20.875 27.812 3.17 1 93.81 85 SER B CA 1
ATOM 1866 C C . SER B 1 85 ? -19.969 28.875 2.562 1 93.81 85 SER B C 1
ATOM 1868 O O . SER B 1 85 ? -19.312 29.625 3.285 1 93.81 85 SER B O 1
ATOM 1870 N N . VAL B 1 86 ? -19.922 28.781 1.189 1 91.31 86 VAL B N 1
ATOM 1871 C CA . VAL B 1 86 ? -19.172 29.828 0.486 1 91.31 86 VAL B CA 1
ATOM 1872 C C . VAL B 1 86 ? -20.156 30.703 -0.306 1 91.31 86 VAL B C 1
ATOM 1874 O O . VAL B 1 86 ? -21.219 30.234 -0.727 1 91.31 86 VAL B O 1
ATOM 1877 N N . SER B 1 87 ? -19.859 31.906 -0.438 1 88.62 87 SER B N 1
ATOM 1878 C CA . SER B 1 87 ? -20.734 32.906 -1.033 1 88.62 87 SER B CA 1
ATOM 1879 C C . SER B 1 87 ? -21 32.594 -2.504 1 88.62 87 SER B C 1
ATOM 1881 O O . SER B 1 87 ? -22.109 32.844 -3.004 1 88.62 87 SER B O 1
ATOM 1883 N N . LYS B 1 88 ? -20.078 32.094 -3.186 1 87.62 88 LYS B N 1
ATOM 1884 C CA . LYS B 1 88 ? -20.141 31.938 -4.637 1 87.62 88 LYS B CA 1
ATOM 1885 C C . LYS B 1 88 ? -21.094 30.812 -5.031 1 87.62 88 LYS B C 1
ATOM 1887 O O . LYS B 1 88 ? -21.656 30.828 -6.121 1 87.62 88 LYS B O 1
ATOM 1892 N N . ASP B 1 89 ? -21.234 29.859 -4.207 1 87.19 89 ASP B N 1
ATOM 1893 C CA . ASP B 1 89 ? -22.047 28.672 -4.488 1 87.19 89 ASP B CA 1
ATOM 1894 C C . ASP B 1 89 ? -22.594 28.062 -3.199 1 87.19 89 ASP B C 1
ATOM 1896 O O . ASP B 1 89 ? -21.844 27.453 -2.434 1 87.19 89 ASP B O 1
ATOM 1900 N N . ALA B 1 90 ? -23.891 28.172 -2.986 1 85.31 90 ALA B N 1
ATOM 1901 C CA . ALA B 1 90 ? -24.516 27.719 -1.749 1 85.31 90 ALA B CA 1
ATOM 1902 C C . ALA B 1 90 ? -24.422 26.203 -1.611 1 85.31 90 ALA B C 1
ATOM 1904 O O . ALA B 1 90 ? -24.531 25.656 -0.506 1 85.31 90 ALA B O 1
ATOM 1905 N N . ARG B 1 91 ? -24.172 25.531 -2.658 1 86.44 91 ARG B N 1
ATOM 1906 C CA . ARG B 1 91 ? -24.094 24.078 -2.625 1 86.44 91 ARG B CA 1
ATOM 1907 C C . ARG B 1 91 ? -22.719 23.609 -2.197 1 86.44 91 ARG B C 1
ATOM 1909 O O . ARG B 1 91 ? -22.547 22.453 -1.776 1 86.44 91 ARG B O 1
ATOM 1916 N N . LEU B 1 92 ? -21.797 24.547 -2.307 1 90.38 92 LEU B N 1
ATOM 1917 C CA . LEU B 1 92 ? -20.422 24.203 -1.975 1 90.38 92 LEU B CA 1
ATOM 1918 C C . LEU B 1 92 ? -20.109 24.531 -0.518 1 90.38 92 LEU B C 1
ATOM 1920 O O . LEU B 1 92 ? -20.5 25.594 -0.02 1 90.38 92 LEU B O 1
ATOM 1924 N N . LYS B 1 93 ? -19.547 23.609 0.141 1 94.5 93 LYS B N 1
ATOM 1925 C CA . LYS B 1 93 ? -19.094 23.812 1.513 1 94.5 93 LYS B CA 1
ATOM 1926 C C . LYS B 1 93 ? -17.578 23.672 1.613 1 94.5 93 LYS B C 1
ATOM 1928 O O . LYS B 1 93 ? -17.016 22.625 1.258 1 94.5 93 LYS B O 1
ATOM 1933 N N . LYS B 1 94 ? -16.984 24.766 2.043 1 96.38 94 LYS B N 1
ATOM 1934 C CA . LYS B 1 94 ? -15.539 24.656 2.256 1 96.38 94 LYS B CA 1
ATOM 1935 C C . LYS B 1 94 ? -15.234 23.938 3.564 1 96.38 94 LYS B C 1
ATOM 1937 O O . LYS B 1 94 ? -15.953 24.094 4.551 1 96.38 94 LYS B O 1
ATOM 1942 N N . ILE B 1 95 ? -14.172 23.219 3.543 1 97.5 95 ILE B N 1
ATOM 1943 C CA . ILE B 1 95 ? -13.789 22.422 4.703 1 97.5 95 ILE B CA 1
ATOM 1944 C C . ILE B 1 95 ? -12.594 23.062 5.402 1 97.5 95 ILE B C 1
ATOM 1946 O O . ILE B 1 95 ? -11.586 23.375 4.762 1 97.5 95 ILE B O 1
ATOM 1950 N N . ILE B 1 96 ? -12.758 23.281 6.73 1 97.19 96 ILE B N 1
ATOM 1951 C CA . ILE B 1 96 ? -11.664 23.875 7.488 1 97.19 96 ILE B CA 1
ATOM 1952 C C . ILE B 1 96 ? -11.375 23.031 8.727 1 97.19 96 ILE B C 1
ATOM 1954 O O . ILE B 1 96 ? -12.24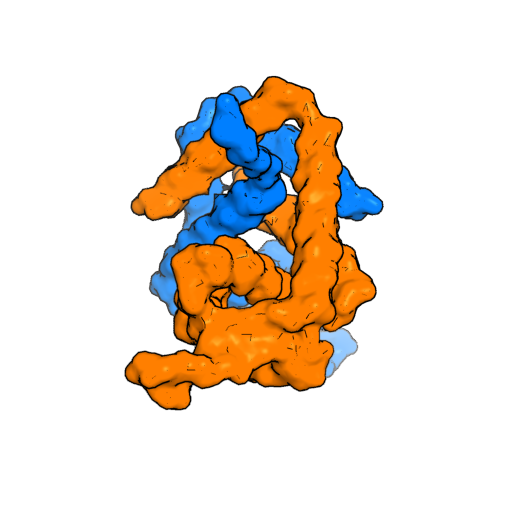2 22.281 9.195 1 97.19 96 ILE B O 1
ATOM 1958 N N . LEU B 1 97 ? -10.172 23.172 9.188 1 97.94 97 LEU B N 1
ATOM 1959 C CA . LEU B 1 97 ? -9.805 22.516 10.438 1 97.94 97 LEU B CA 1
ATOM 1960 C C . LEU B 1 97 ? -10.297 23.328 11.633 1 97.94 97 LEU B C 1
ATOM 1962 O O . LEU B 1 97 ? -10.219 24.547 11.633 1 97.94 97 LEU B O 1
ATOM 1966 N N . THR B 1 98 ? -10.852 22.609 12.625 1 98 98 THR B N 1
ATOM 1967 C CA . THR B 1 98 ? -11.078 23.234 13.922 1 98 98 THR B CA 1
ATOM 1968 C C . THR B 1 98 ? -9.789 23.312 14.727 1 98 98 THR B C 1
ATOM 1970 O O . THR B 1 98 ? -8.734 22.859 14.266 1 98 98 THR B O 1
ATOM 1973 N N . GLU B 1 99 ? -9.875 23.938 15.906 1 97.94 99 GLU B N 1
ATOM 1974 C CA . GLU B 1 99 ? -8.727 23.938 16.812 1 97.94 99 GLU B CA 1
ATOM 1975 C C . GLU B 1 99 ? -8.336 22.516 17.188 1 97.94 99 GLU B C 1
ATOM 1977 O O . GLU B 1 99 ? -7.152 22.172 17.188 1 97.94 99 GLU B O 1
ATOM 1982 N N . LYS B 1 100 ? -9.336 21.719 17.406 1 97.31 100 LYS B N 1
ATOM 1983 C CA . LYS B 1 100 ? -9.109 20.328 17.75 1 97.31 100 LYS B CA 1
ATOM 1984 C C . LYS B 1 100 ? -8.484 19.562 16.578 1 97.31 100 LYS B C 1
ATOM 1986 O O . LYS B 1 100 ? -7.535 18.797 16.766 1 97.31 100 LYS B O 1
ATOM 1991 N N . GLY B 1 101 ? -9.008 19.781 15.367 1 97.31 101 GLY B N 1
ATOM 1992 C CA . GLY B 1 101 ? -8.461 19.172 14.172 1 97.31 101 GLY B CA 1
ATOM 1993 C C . GLY B 1 101 ? -7.023 19.578 13.898 1 97.31 101 GLY B C 1
ATOM 1994 O O . GLY B 1 101 ? -6.203 18.75 13.484 1 97.31 101 GLY B O 1
ATOM 1995 N N . THR B 1 102 ? -6.758 20.812 14.195 1 97.19 102 THR B N 1
ATOM 1996 C CA . THR B 1 102 ? -5.41 21.344 13.992 1 97.19 102 THR B CA 1
ATOM 1997 C C . THR B 1 102 ? -4.43 20.688 14.969 1 97.19 102 THR B C 1
ATOM 1999 O O . THR B 1 102 ? -3.303 20.359 14.586 1 97.19 102 THR B O 1
ATOM 2002 N N . GLU B 1 103 ? -4.836 20.516 16.172 1 97.12 103 GLU B N 1
ATOM 2003 C CA . GLU B 1 103 ? -3.994 19.875 17.172 1 97.12 103 G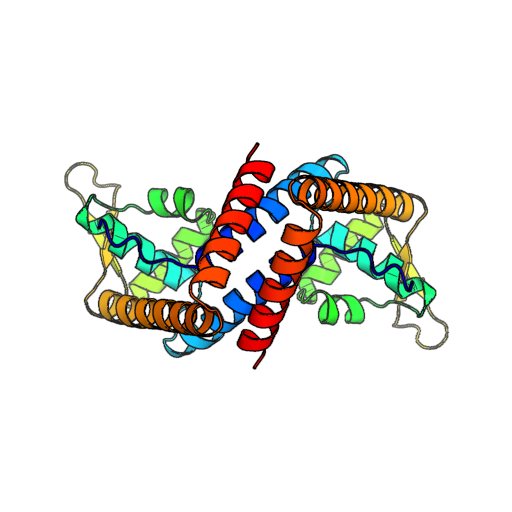LU B CA 1
ATOM 2004 C C . GLU B 1 103 ? -3.688 18.438 16.797 1 97.12 103 GLU B C 1
ATOM 2006 O O . GLU B 1 103 ? -2.537 18 16.875 1 97.12 103 GLU B O 1
ATOM 2011 N N . ILE B 1 104 ? -4.676 17.734 16.328 1 96.19 104 ILE B N 1
ATOM 2012 C CA . ILE B 1 104 ? -4.488 16.344 15.922 1 96.19 104 ILE B CA 1
ATOM 2013 C C . ILE B 1 104 ? -3.553 16.281 14.719 1 96.19 104 ILE B C 1
ATOM 2015 O O . ILE B 1 104 ? -2.652 15.438 14.672 1 96.19 104 ILE B O 1
ATOM 2019 N N . GLN B 1 105 ? -3.812 17.156 13.82 1 96.12 105 GLN B N 1
ATOM 2020 C CA . GLN B 1 105 ? -2.961 17.219 12.641 1 96.12 105 GLN B CA 1
ATOM 2021 C C . GLN B 1 105 ? -1.502 17.438 13.023 1 96.12 105 GLN B C 1
ATOM 2023 O O . GLN B 1 105 ? -0.6 16.812 12.461 1 96.12 105 GLN B O 1
ATOM 2028 N N . ARG B 1 106 ? -1.262 18.328 13.953 1 96.12 106 ARG B N 1
ATOM 2029 C CA . ARG B 1 106 ? 0.095 18.609 14.406 1 96.12 106 ARG B CA 1
ATOM 2030 C C . ARG B 1 106 ? 0.731 17.375 15.039 1 96.12 106 ARG B C 1
ATOM 2032 O O . ARG B 1 106 ? 1.898 17.078 14.781 1 96.12 106 ARG B O 1
ATOM 2039 N N . ASN B 1 107 ? -0.006 16.703 15.82 1 95.62 107 ASN B N 1
ATOM 2040 C CA . ASN B 1 107 ? 0.486 15.477 16.453 1 95.62 107 ASN B CA 1
ATOM 2041 C C . ASN B 1 107 ? 0.833 14.414 15.406 1 95.62 107 ASN B C 1
ATOM 2043 O O . ASN B 1 107 ? 1.882 13.773 15.492 1 95.62 107 ASN B O 1
ATOM 2047 N N . VAL B 1 108 ? -0.008 14.258 14.469 1 94.25 108 VAL B N 1
ATOM 2048 C CA . VAL B 1 108 ? 0.215 13.273 13.414 1 94.25 108 VAL B CA 1
ATOM 2049 C C . VAL B 1 108 ? 1.44 13.664 12.586 1 94.25 108 VAL B C 1
ATOM 2051 O O . VAL B 1 108 ? 2.277 12.82 12.266 1 94.25 108 VAL B O 1
ATOM 2054 N N . LYS B 1 109 ? 1.517 14.914 12.289 1 94.12 109 LYS B N 1
ATOM 2055 C CA . LYS B 1 109 ? 2.672 15.414 11.555 1 94.12 109 LYS B CA 1
ATOM 2056 C C . LYS B 1 109 ? 3.971 15.125 12.297 1 94.12 109 LYS B C 1
ATOM 2058 O O . LYS B 1 109 ? 4.953 14.688 11.695 1 94.12 109 LYS B O 1
ATOM 2063 N N . ASN B 1 110 ? 3.955 15.344 13.555 1 95.19 110 ASN B N 1
ATOM 2064 C CA . ASN B 1 110 ? 5.137 15.094 14.375 1 95.19 110 ASN B CA 1
ATOM 2065 C C . ASN B 1 110 ? 5.52 13.617 14.367 1 95.19 110 ASN B C 1
ATOM 2067 O O . ASN B 1 110 ? 6.703 13.273 14.344 1 95.19 110 ASN B O 1
ATOM 2071 N N . LEU B 1 111 ? 4.516 12.766 14.391 1 93.5 111 LEU B N 1
ATOM 2072 C CA . LEU B 1 111 ? 4.762 11.328 14.32 1 93.5 111 LEU B CA 1
ATOM 2073 C C . LEU B 1 111 ? 5.445 10.961 13.008 1 93.5 111 LEU B C 1
ATOM 2075 O O . LEU B 1 111 ? 6.398 10.172 12.992 1 93.5 111 LEU B O 1
ATOM 2079 N N . ILE B 1 112 ? 4.977 11.539 11.969 1 93.5 112 ILE B N 1
ATOM 2080 C CA . ILE B 1 112 ? 5.543 11.266 10.648 1 93.5 112 ILE B CA 1
ATOM 2081 C C . ILE B 1 112 ? 6.988 11.75 10.594 1 93.5 112 ILE B C 1
ATOM 2083 O O . ILE B 1 112 ? 7.875 11.031 10.141 1 93.5 112 ILE B O 1
ATOM 2087 N N . LEU B 1 113 ? 7.195 12.914 11.109 1 94.75 113 LEU B N 1
ATOM 2088 C CA . LEU B 1 113 ? 8.531 13.492 11.094 1 94.75 113 LEU B CA 1
ATOM 2089 C C . LEU B 1 113 ? 9.492 12.68 11.961 1 94.75 113 LEU B C 1
ATOM 2091 O O . LEU B 1 113 ? 10.664 12.523 11.617 1 94.75 113 LEU B O 1
ATOM 2095 N N . GLU B 1 114 ? 8.984 12.188 13.062 1 94.5 114 GLU B N 1
ATOM 2096 C CA . GLU B 1 114 ? 9.797 11.344 13.938 1 94.5 114 GLU B CA 1
ATOM 2097 C C . GLU B 1 114 ? 10.195 10.047 13.242 1 94.5 114 GLU B C 1
ATOM 2099 O O . GLU B 1 114 ? 11.336 9.594 13.375 1 94.5 114 GLU B O 1
ATOM 2104 N N . LEU B 1 115 ? 9.266 9.492 12.578 1 94.38 115 LEU B N 1
ATOM 2105 C CA . LEU B 1 115 ? 9.57 8.289 11.82 1 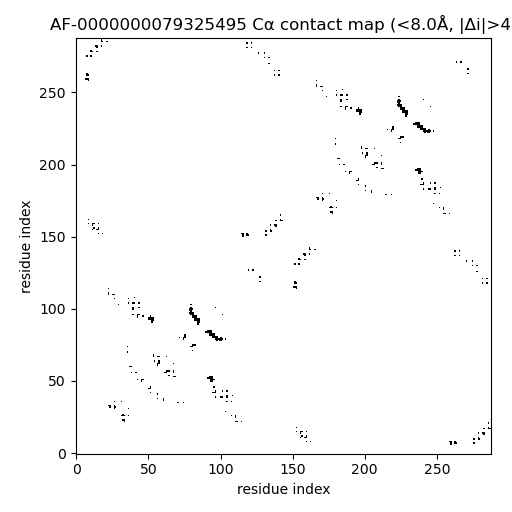94.38 115 LEU B CA 1
ATOM 2106 C C . LEU B 1 115 ? 10.602 8.57 10.734 1 94.38 115 LEU B C 1
ATOM 2108 O O . LEU B 1 115 ? 11.578 7.84 10.586 1 94.38 115 LEU B O 1
ATOM 2112 N N . GLU B 1 116 ? 10.406 9.625 9.984 1 95.75 116 GLU B N 1
ATOM 2113 C CA . GLU B 1 116 ? 11.359 10.016 8.953 1 95.75 116 GLU B CA 1
ATOM 2114 C C . GLU B 1 116 ? 12.758 10.211 9.531 1 95.75 116 GLU B C 1
ATOM 2116 O O . GLU B 1 116 ? 13.734 9.719 8.969 1 95.75 116 GLU B O 1
ATOM 2121 N N . LYS B 1 117 ? 12.789 10.891 10.641 1 95.31 117 LYS B N 1
ATOM 2122 C CA . LYS B 1 117 ? 14.07 11.141 11.297 1 95.31 117 LYS B CA 1
ATOM 2123 C C . LYS B 1 117 ? 14.734 9.836 11.719 1 95.31 117 LYS B C 1
ATOM 2125 O O . LYS B 1 117 ? 15.953 9.672 11.562 1 95.31 117 LYS B O 1
ATOM 2130 N N . SER B 1 118 ? 13.953 8.93 12.234 1 94.75 118 SER B N 1
ATOM 2131 C CA . SER B 1 118 ? 14.484 7.641 12.656 1 94.75 118 SER B CA 1
ATOM 2132 C C . SER B 1 118 ? 15.078 6.879 11.477 1 94.75 118 SER B C 1
ATOM 2134 O O . SER B 1 118 ? 16.094 6.199 11.625 1 94.75 118 SER B O 1
ATOM 2136 N N . LEU B 1 119 ? 14.438 6.957 10.312 1 95.56 119 LEU B N 1
ATOM 2137 C CA . LEU B 1 119 ? 14.938 6.305 9.109 1 95.56 119 LEU B CA 1
ATOM 2138 C C . LEU B 1 119 ? 16.219 6.973 8.625 1 95.56 119 LEU B C 1
ATOM 2140 O O . LEU B 1 119 ? 17.188 6.289 8.266 1 95.56 119 LEU B O 1
ATOM 2144 N N . ILE B 1 120 ? 16.234 8.25 8.656 1 95.44 120 ILE B N 1
ATOM 2145 C CA . ILE B 1 120 ? 17.375 9.023 8.195 1 95.44 120 ILE B CA 1
ATOM 2146 C C . ILE B 1 120 ? 18.578 8.758 9.102 1 95.44 120 ILE B C 1
ATOM 2148 O O . ILE B 1 120 ? 19.703 8.57 8.617 1 95.44 120 ILE B O 1
ATOM 2152 N N . ASP B 1 121 ? 18.344 8.695 10.398 1 95.5 121 ASP B N 1
ATOM 2153 C CA . ASP B 1 121 ? 19.406 8.516 11.383 1 95.5 121 ASP B CA 1
ATOM 2154 C C . ASP B 1 121 ? 20.062 7.148 11.234 1 95.5 121 ASP B C 1
ATOM 2156 O O . ASP B 1 121 ? 21.172 6.93 11.734 1 95.5 121 ASP B O 1
ATOM 2160 N N . GLU B 1 122 ? 19.406 6.211 10.578 1 95.81 122 GLU B N 1
ATOM 2161 C CA . GLU B 1 122 ? 19.953 4.867 10.383 1 95.81 122 GLU B CA 1
ATOM 2162 C C . GLU B 1 122 ? 20.984 4.848 9.266 1 95.81 122 GLU B C 1
ATOM 2164 O O . GLU B 1 122 ? 21.734 3.875 9.117 1 95.81 122 GLU B O 1
ATOM 2169 N N . LEU B 1 123 ? 21.125 5.91 8.531 1 96.62 123 LEU B N 1
ATOM 2170 C CA . LEU B 1 123 ? 21.969 5.957 7.348 1 96.62 123 LEU B CA 1
ATOM 2171 C C . LEU B 1 123 ? 23 7.07 7.461 1 96.62 123 LEU B C 1
ATOM 2173 O O . LEU B 1 123 ? 22.734 8.117 8.055 1 96.62 123 LEU B O 1
ATOM 2177 N N . SER B 1 124 ? 24.234 6.895 6.871 1 97.25 124 SER B N 1
ATOM 2178 C CA . SER B 1 124 ? 25.156 8.008 6.688 1 97.25 124 SER B CA 1
ATOM 2179 C C . SER B 1 124 ? 24.656 8.984 5.633 1 97.25 124 SER B C 1
ATOM 2181 O O . SER B 1 124 ? 23.75 8.656 4.859 1 97.25 124 SER B O 1
ATOM 2183 N N . ASP B 1 125 ? 25.219 10.133 5.645 1 95.38 125 ASP B N 1
ATOM 2184 C CA . ASP B 1 125 ? 24.828 11.133 4.652 1 95.38 125 ASP B CA 1
ATOM 2185 C C . ASP B 1 125 ? 25.016 10.602 3.232 1 95.38 125 ASP B C 1
ATOM 2187 O O . ASP B 1 125 ? 24.188 10.836 2.359 1 95.38 125 ASP B O 1
ATOM 2191 N N . GLU B 1 126 ? 26.047 9.898 3.031 1 96.69 126 GLU B N 1
ATOM 2192 C CA . GLU B 1 126 ? 26.344 9.328 1.718 1 96.69 126 GLU B CA 1
ATOM 2193 C C . GLU B 1 126 ? 25.328 8.25 1.345 1 96.69 126 GLU B C 1
ATOM 2195 O O . GLU B 1 126 ? 24.844 8.219 0.212 1 96.69 126 GLU B O 1
ATOM 2200 N N . GLU B 1 127 ? 25 7.398 2.264 1 96.75 127 GLU B N 1
ATOM 2201 C CA . GLU B 1 127 ? 24 6.352 2.043 1 96.75 127 GLU B CA 1
ATOM 2202 C C . GLU B 1 127 ? 22.641 6.945 1.731 1 96.75 127 GLU B C 1
ATOM 2204 O O . GLU B 1 127 ? 21.906 6.434 0.875 1 96.75 127 GLU B O 1
ATOM 2209 N N . LEU B 1 128 ? 22.344 7.977 2.455 1 96.44 128 LEU B N 1
ATOM 2210 C CA . LEU B 1 128 ? 21.062 8.656 2.256 1 96.44 128 LEU B CA 1
ATOM 2211 C C . LEU B 1 128 ? 20.953 9.211 0.839 1 96.44 128 LEU B C 1
ATOM 2213 O O . LEU B 1 128 ? 19.953 9.016 0.165 1 96.44 128 LEU B O 1
ATOM 2217 N N . GLU B 1 129 ? 21.984 9.828 0.425 1 96.12 129 GLU B N 1
ATOM 2218 C CA . GLU B 1 129 ? 22 10.414 -0.912 1 96.12 129 GLU B CA 1
ATOM 2219 C C . GLU B 1 129 ? 21.859 9.344 -1.986 1 96.12 129 GLU B C 1
ATOM 2221 O O . GLU B 1 129 ? 21.125 9.516 -2.957 1 96.12 129 GLU B O 1
ATOM 2226 N N . VAL B 1 130 ? 22.547 8.258 -1.831 1 97 130 VAL B N 1
ATOM 2227 C CA . VAL B 1 130 ? 22.5 7.156 -2.785 1 97 130 VAL B CA 1
ATOM 2228 C C . VAL B 1 130 ? 21.094 6.551 -2.807 1 97 130 VAL B C 1
ATOM 2230 O O . VAL B 1 130 ? 20.531 6.316 -3.877 1 97 130 VAL B O 1
ATOM 2233 N N . LEU B 1 131 ? 20.547 6.336 -1.64 1 97.38 131 LEU B N 1
ATOM 2234 C CA . LEU B 1 131 ? 19.219 5.75 -1.539 1 97.38 131 LEU B CA 1
ATOM 2235 C C . LEU B 1 131 ? 18.188 6.613 -2.252 1 97.38 131 LEU B C 1
ATOM 2237 O O . LEU B 1 131 ? 17.391 6.109 -3.059 1 97.38 131 LEU B O 1
ATOM 2241 N N . ILE B 1 132 ? 18.188 7.883 -1.957 1 96.62 132 ILE B N 1
ATOM 2242 C CA . ILE B 1 132 ? 17.219 8.812 -2.539 1 96.62 132 ILE B CA 1
ATOM 2243 C C . ILE B 1 132 ? 17.375 8.82 -4.059 1 96.62 132 ILE B C 1
ATOM 2245 O O . ILE B 1 132 ? 16.375 8.75 -4.781 1 96.62 132 ILE B O 1
ATOM 2249 N N . SER B 1 133 ? 18.594 8.859 -4.496 1 96.88 133 SER B N 1
ATOM 2250 C CA . SER B 1 133 ? 18.859 8.883 -5.934 1 96.88 133 SER B CA 1
ATOM 2251 C C . SER B 1 133 ? 18.328 7.629 -6.613 1 96.88 133 SER B C 1
ATOM 2253 O O . SER B 1 133 ? 17.688 7.711 -7.668 1 96.88 133 SER B O 1
ATOM 2255 N N . LEU B 1 134 ? 18.547 6.496 -6.035 1 97.56 134 LEU B N 1
ATOM 2256 C CA . LEU B 1 134 ? 18.141 5.223 -6.617 1 97.56 134 LEU B CA 1
ATOM 2257 C C . LEU B 1 134 ? 16.625 5.082 -6.594 1 97.56 134 LEU B C 1
ATOM 2259 O O . LEU B 1 134 ? 16.016 4.625 -7.57 1 97.56 134 LEU B O 1
ATOM 2263 N N . ILE B 1 135 ? 15.977 5.508 -5.504 1 97.19 135 ILE B N 1
ATOM 2264 C CA . ILE B 1 135 ? 14.531 5.43 -5.367 1 97.19 135 ILE B CA 1
ATOM 2265 C C . ILE B 1 135 ? 13.867 6.332 -6.406 1 97.19 135 ILE B C 1
ATOM 2267 O O . ILE B 1 135 ? 12.891 5.938 -7.051 1 97.19 135 ILE B O 1
ATOM 2271 N N . GLU B 1 136 ? 14.414 7.488 -6.547 1 95.5 136 GLU B N 1
ATOM 2272 C CA . GLU B 1 136 ? 13.844 8.43 -7.508 1 95.5 136 GLU B CA 1
ATOM 2273 C C . GLU B 1 136 ? 14.016 7.926 -8.938 1 95.5 136 GLU B C 1
ATOM 2275 O O . GLU B 1 136 ? 13.109 8.062 -9.758 1 95.5 136 GLU B O 1
ATOM 2280 N N . ARG B 1 137 ? 15.109 7.371 -9.234 1 96.12 137 ARG B N 1
ATOM 2281 C CA . ARG B 1 137 ? 15.352 6.805 -10.562 1 96.12 137 ARG B CA 1
ATOM 2282 C C . ARG B 1 137 ? 14.391 5.664 -10.852 1 96.12 137 ARG B C 1
ATOM 2284 O O . ARG B 1 137 ? 13.82 5.59 -11.945 1 96.12 137 ARG B O 1
ATOM 2291 N N . LEU B 1 138 ? 14.18 4.793 -9.922 1 96.88 138 LEU B N 1
ATOM 2292 C CA . LEU B 1 138 ? 13.258 3.678 -10.094 1 96.88 138 LEU B CA 1
ATOM 2293 C C . LEU B 1 138 ? 11.828 4.176 -10.234 1 96.88 138 LEU B C 1
ATOM 2295 O O . LEU B 1 138 ? 11.047 3.627 -11.016 1 96.88 138 LEU B O 1
ATOM 2299 N N . SER B 1 139 ? 11.508 5.18 -9.445 1 95.38 139 SER B N 1
ATOM 2300 C CA . SER B 1 139 ? 10.172 5.773 -9.523 1 95.38 139 SER B CA 1
ATOM 2301 C C . SER B 1 139 ? 9.914 6.344 -10.914 1 95.38 139 SER B C 1
ATOM 2303 O O . SER B 1 139 ? 8.828 6.148 -11.477 1 95.38 139 SER B O 1
ATOM 2305 N N . ASN B 1 140 ? 10.859 6.973 -11.438 1 92.81 140 ASN B N 1
ATOM 2306 C CA . ASN B 1 140 ? 10.734 7.555 -12.766 1 92.81 140 ASN B CA 1
ATOM 2307 C C . ASN B 1 140 ? 10.641 6.477 -13.844 1 92.81 140 ASN B C 1
ATOM 2309 O O . ASN B 1 140 ? 9.922 6.633 -14.828 1 92.81 140 ASN B O 1
ATOM 2313 N N . LYS B 1 141 ? 11.398 5.398 -13.656 1 91.25 141 LYS B N 1
ATOM 2314 C CA . LYS B 1 141 ? 11.391 4.285 -14.602 1 91.25 141 LYS B CA 1
ATOM 2315 C C . LYS B 1 141 ? 10.008 3.652 -14.695 1 91.25 141 LYS B C 1
ATOM 2317 O O . LYS B 1 141 ? 9.555 3.283 -15.781 1 91.25 141 LYS B O 1
ATOM 2322 N N . ILE B 1 142 ? 9.289 3.504 -13.602 1 89.81 142 ILE B N 1
ATOM 2323 C CA . ILE B 1 142 ? 8 2.832 -13.562 1 89.81 142 ILE B CA 1
ATOM 2324 C C . ILE B 1 142 ? 6.914 3.773 -14.078 1 89.81 142 ILE B C 1
ATOM 2326 O O . ILE B 1 142 ? 5.961 3.334 -14.727 1 89.81 142 ILE B O 1
ATOM 2330 N N . ALA B 1 143 ? 6.93 5.062 -13.711 1 75.25 143 ALA B N 1
ATOM 2331 C CA . ALA B 1 143 ? 5.953 6.047 -14.172 1 75.25 143 ALA B CA 1
ATOM 2332 C C . ALA B 1 143 ? 5.918 6.121 -15.695 1 75.25 143 ALA B C 1
ATOM 2334 O O . ALA B 1 143 ? 4.91 6.523 -16.281 1 75.25 143 ALA B O 1
ATOM 2335 N N . ASP B 1 144 ? 6.949 5.707 -16.406 1 61.91 144 ASP B N 1
ATOM 2336 C CA . ASP B 1 144 ? 7.047 5.746 -17.875 1 61.91 144 ASP B CA 1
ATOM 2337 C C . ASP B 1 144 ? 6.375 4.523 -18.5 1 61.91 144 ASP B C 1
ATOM 2339 O O . ASP B 1 144 ? 5.746 4.629 -19.547 1 61.91 144 ASP B O 1
#

Organism: NCBI:txid704125

Nearest PDB structures (foldseek):
  4zzl-assembly1_B  TM=8.498E-01  e=1.641E-07  Pseudomonas aeruginosa
  4ld5-assembly1_A  TM=7.126E-01  e=6.081E-08  Staphylococcus aureus
  8ylg-assembly1_B  TM=8.284E-01  e=3.454E-07  Burkholderia thailandensis
  7dvr-assembly1_A-2  TM=6.947E-01  e=5.372E-08  Streptococcus agalactiae NEM316
  4zzl-assembly1_A  TM=8.166E-01  e=1.531E-06  Pseudomonas aeruginosa

Secondary structure (DSSP, 8-state):
-------HHHHHHHHHHHHHHHHHHHHHTTT--HHHHHHHHHHHHHTTTS---HHHHHHHTT--HHHHHHHHHHHHHTTSEEEEEETTEEEEEEEEE-HHHHHHHHHHHHHHHHHHHHHHHTS-HHHHHHHHHHHHHHHHHHH-/-------HHHHHHHHHHHHHHHHHHHHHTTT--HHHHHHHHHHHHHTTTS---HHHHHHHTT--HHHHHHHHHHHHHTTSEEEEEETTEEEEEEEEE-HHHHHHHHHHHHHHHHHHHHHHHTS-HHHHHHHHHHHHHHHHHHH-

pLDDT: mean 91.26, std 10.32, range [26.47, 98.19]

Foldseek 3Di:
DPCPPDDPVVVVVVVVVVLQVQLQVQLVVVVDGPLLLVVLVVCVVCVVPDFDFLVNCCPPVVDDSVVSVVRVVVCVVVQQWDWDADPVDRVTTTIHGDPSNNVSNVSSVVSNVVVVVVVVVVDDPVRVVVVVVVVVVVVVVVVD/DPCPPDDPVVVVVVVVVVLQVQLQVQLVVVVDGPLLLVVLVVCVVCVVPDFDFLVNCCPPVVDDSVVSVVRVVVCVVVQQWDWDADPVDRVTTTIHGDPSNNVSNVSSVVSNVVVVVVVVVVDDPVRVVVVVVVVVVVVVVVVD

Sequence (288 aa):
MNDKEIHIGKKIIILSKRIHRKLDKDTSKYGITGVQGRILGFIKHNSEKRDIFQKDMEEELDIRRSSVTSVLQLMEKNGYIQRISVSKDARLKKIILTEKGTEIQRNVKNLILELEKSLIDELSDEELEVLISLIERLSNKIADMNDKEIHIGKKIIILSKRIHRKLDKDTSKYGITGVQGRILGFIKHNSEKRDIFQKDMEEELDIRRSSVTSVLQLMEKNGYIQRISVSKDARLKKIILTEKGTEIQRNVKNLILELEKSLIDELSDEELEVLISLIERLSNKIAD